Protein AF-A0A820EM88-F1 (afdb_monomer_lite)

Radius of gyration: 22.7 Å; chains: 1; bounding box: 60×53×71 Å

Foldseek 3Di:
DEEEELQQAPPNVQVPDPPDDGDDDDDDHPPLLHDYDDPPDPDYDYHYPPDHSDDDDSLVVVLVVLLVQQDVPVPPPPPDDDPDDDDPPPPDPGDQAAAEDQADEDVVLVSVLCCVPPSVHFYEQEDPRFHPSVLLVLLLVLVVVLVVVVVVVCVVDVDDDPVVVVVSVVVSLVVSLVVSQVVCVVSPRPPLSVDPVVVPSDHSSVSSCCCNVPPVLSYFYHYPVVCPDDPPPVVLSRLVSSLSSLPSDDPPDDDVVSLVVNVVVCVVVVPVVCCCPPRPVDVVVPD

pLDDT: mean 75.78, std 16.08, range [35.78, 94.88]

Secondary structure (DSSP, 8-state):
-EEEEGGGBTTGGGT--TTS-------S--SSS-BPPPTT-S-EEEE--S-SS---SHHHHHHHHHHHHH-TT-STTTTSS------TT----PPP--EEE-S--HHHHHHHHIIIIIS---EEEEETS-HHHHHHHHHHHHHHHHHHHHHHHHTT-S---HHHHHHHHHHHHHHHHHHHHHHHHHHT-TTTTT-B-TTT--BHHHHHHHHHHHHGGGEEEEETTT-TTS---HHHHHHHHHHHHTT-S-TT---HHHHHHHHHHHHHTT-HHHIIIII-S-GGG--

Structure (mmCIF, N/CA/C/O backbone):
data_AF-A0A820EM88-F1
#
_entry.id   AF-A0A820EM88-F1
#
loop_
_atom_site.group_PDB
_atom_site.id
_atom_site.type_symbol
_atom_site.label_atom_id
_atom_site.label_alt_id
_atom_site.label_comp_id
_atom_site.label_asym_id
_atom_site.label_entity_id
_atom_site.label_seq_id
_atom_site.pdbx_PDB_ins_code
_atom_site.Cartn_x
_atom_site.Cartn_y
_atom_site.Cartn_z
_atom_site.occupancy
_atom_site.B_iso_or_equiv
_atom_site.auth_seq_id
_atom_site.auth_comp_id
_atom_site.auth_asym_id
_atom_site.auth_atom_id
_atom_site.pdbx_PDB_model_num
ATOM 1 N N . MET A 1 1 ? 0.956 -0.718 -15.641 1.00 91.06 1 MET A N 1
ATOM 2 C CA . MET A 1 1 ? 2.111 0.170 -15.869 1.00 91.06 1 MET A CA 1
ATOM 3 C C . MET A 1 1 ? 3.215 -0.262 -14.926 1.00 91.06 1 MET A C 1
ATOM 5 O O . MET A 1 1 ? 2.919 -0.440 -13.750 1.00 91.06 1 MET A O 1
ATOM 9 N N . GLY A 1 2 ? 4.427 -0.477 -15.428 1.00 92.88 2 GLY A N 1
ATOM 10 C CA . GLY A 1 2 ? 5.608 -0.737 -14.604 1.00 92.88 2 GLY A CA 1
ATOM 11 C C . GLY A 1 2 ? 6.376 0.559 -14.346 1.00 92.88 2 GLY A C 1
ATOM 12 O O . GLY A 1 2 ? 6.563 1.343 -15.271 1.00 92.88 2 GLY A O 1
ATOM 13 N N . ILE A 1 3 ? 6.810 0.793 -13.109 1.00 93.50 3 ILE A N 1
ATOM 14 C CA . ILE A 1 3 ? 7.754 1.868 -12.764 1.00 93.50 3 ILE A CA 1
ATOM 15 C C . ILE A 1 3 ? 9.010 1.174 -12.248 1.00 93.50 3 ILE A C 1
ATOM 17 O O . ILE A 1 3 ? 8.909 0.423 -11.274 1.00 93.50 3 ILE A O 1
ATOM 21 N N . ALA A 1 4 ? 10.145 1.393 -12.906 1.00 91.88 4 ALA A N 1
ATOM 22 C CA . ALA A 1 4 ? 11.402 0.715 -12.598 1.00 91.88 4 ALA A CA 1
ATOM 23 C C . ALA A 1 4 ? 12.591 1.692 -12.637 1.00 91.88 4 ALA A C 1
ATOM 25 O O . ALA A 1 4 ? 12.574 2.621 -13.450 1.00 91.88 4 ALA A O 1
ATOM 26 N N . PRO A 1 5 ? 13.621 1.494 -11.798 1.00 92.69 5 PRO A N 1
ATOM 27 C CA . PRO A 1 5 ? 14.847 2.277 -11.874 1.00 92.69 5 PRO A CA 1
ATOM 28 C C . PRO A 1 5 ? 15.646 1.877 -13.122 1.00 92.69 5 PRO A C 1
ATOM 30 O O . PRO A 1 5 ? 15.879 0.693 -13.369 1.00 92.69 5 PRO A O 1
ATOM 33 N N . TRP A 1 6 ? 16.067 2.863 -13.914 1.00 92.88 6 TRP A N 1
ATOM 34 C CA . TRP A 1 6 ? 16.789 2.674 -15.176 1.00 92.88 6 TRP A CA 1
ATOM 35 C C . TRP A 1 6 ? 18.080 1.870 -14.984 1.00 92.88 6 TRP A C 1
ATOM 37 O O . TRP A 1 6 ? 18.366 0.957 -15.757 1.00 92.88 6 TRP A O 1
ATOM 47 N N . GLY A 1 7 ? 18.809 2.146 -13.899 1.00 90.25 7 GLY A N 1
ATOM 48 C CA . GLY A 1 7 ? 20.078 1.501 -13.560 1.00 90.25 7 GLY A CA 1
ATOM 49 C C . GLY A 1 7 ? 20.002 0.018 -13.179 1.00 90.25 7 GLY A C 1
ATOM 50 O O . GLY A 1 7 ? 21.056 -0.605 -13.064 1.00 90.25 7 GLY A O 1
ATOM 51 N N . CYS A 1 8 ? 18.806 -0.554 -12.988 1.00 90.88 8 CYS A N 1
ATOM 52 C CA . CYS A 1 8 ? 18.618 -1.970 -12.628 1.00 90.88 8 CYS A CA 1
ATOM 53 C C . CYS A 1 8 ? 17.902 -2.782 -13.713 1.00 90.88 8 CYS A C 1
ATOM 55 O O . CYS A 1 8 ? 17.512 -3.926 -13.470 1.00 90.88 8 CYS A O 1
ATOM 57 N N . ILE A 1 9 ? 17.672 -2.215 -14.896 1.00 91.69 9 ILE A N 1
ATOM 58 C CA . ILE A 1 9 ? 17.041 -2.947 -15.993 1.00 91.69 9 ILE A CA 1
ATOM 59 C C . ILE A 1 9 ? 18.116 -3.755 -16.709 1.00 91.69 9 ILE A C 1
ATOM 61 O O . ILE A 1 9 ? 19.169 -3.237 -17.065 1.00 91.69 9 ILE A O 1
ATOM 65 N N . SER A 1 10 ? 17.846 -5.033 -16.957 1.00 91.25 10 SER A N 1
ATOM 66 C CA . SER A 1 10 ? 18.760 -5.842 -17.760 1.00 91.25 10 SER A CA 1
ATOM 67 C C . SER A 1 10 ? 18.561 -5.560 -19.245 1.00 91.25 10 SER A C 1
ATOM 69 O O . SER A 1 10 ? 17.424 -5.527 -19.721 1.00 91.25 10 SER A O 1
ATOM 71 N N . GLY A 1 11 ? 19.647 -5.394 -19.997 1.00 87.75 11 GLY A N 1
ATOM 72 C CA . GLY A 1 11 ? 19.587 -5.145 -21.438 1.00 87.75 11 GLY A CA 1
ATOM 73 C C . GLY A 1 11 ? 19.237 -3.704 -21.827 1.00 87.75 11 GLY A C 1
ATOM 74 O O . GLY A 1 11 ? 18.601 -3.486 -22.863 1.00 87.75 11 GLY A O 1
ATOM 75 N N . VAL A 1 12 ? 19.602 -2.724 -20.993 1.00 88.19 12 VAL A N 1
ATOM 76 C CA . VAL A 1 12 ? 19.358 -1.285 -21.221 1.00 88.19 12 VAL A CA 1
ATOM 77 C C . VAL A 1 12 ? 19.924 -0.801 -22.557 1.00 88.19 12 VAL A C 1
ATOM 79 O O . VAL A 1 12 ? 19.333 0.065 -23.195 1.00 88.19 12 VAL A O 1
ATOM 82 N N . GLU A 1 13 ? 20.998 -1.411 -23.054 1.00 87.94 13 GLU A N 1
ATOM 83 C CA . GLU A 1 13 ? 21.583 -1.108 -24.363 1.00 87.94 13 GLU A CA 1
ATOM 84 C C . GLU A 1 13 ? 20.624 -1.341 -25.544 1.00 87.94 13 GLU A C 1
ATOM 86 O O . GLU A 1 13 ? 20.799 -0.741 -26.601 1.00 87.94 13 GLU A O 1
ATOM 91 N N . GLN A 1 14 ? 19.601 -2.189 -25.379 1.00 89.69 14 GLN A N 1
ATOM 92 C CA . GLN A 1 14 ? 18.552 -2.392 -26.389 1.00 89.69 14 GLN A CA 1
ATOM 93 C C . GLN A 1 14 ? 17.491 -1.287 -26.348 1.00 89.69 14 GLN A C 1
ATOM 95 O O . GLN A 1 14 ? 16.772 -1.094 -27.327 1.00 89.69 14 GLN A O 1
ATOM 100 N N . LEU A 1 15 ? 17.370 -0.599 -25.210 1.00 89.56 15 LEU A N 1
ATOM 101 C CA . LEU A 1 15 ? 16.378 0.443 -24.948 1.00 89.56 15 LEU A CA 1
ATOM 102 C C . LEU A 1 15 ? 16.937 1.850 -25.184 1.00 89.56 15 LEU A C 1
ATOM 104 O O . LEU A 1 15 ? 16.163 2.761 -25.473 1.00 89.56 15 LEU A O 1
ATOM 108 N N . ASP A 1 16 ? 18.257 2.025 -25.092 1.00 88.06 16 ASP A N 1
ATOM 109 C CA . ASP A 1 16 ? 18.961 3.294 -25.301 1.00 88.06 16 ASP A CA 1
ATOM 110 C C . ASP A 1 16 ? 19.087 3.644 -26.796 1.00 88.06 16 ASP A C 1
ATOM 112 O O . ASP A 1 16 ? 20.169 3.744 -27.377 1.00 88.06 16 ASP A O 1
ATOM 116 N N . VAL A 1 17 ? 17.935 3.773 -27.459 1.00 87.69 17 VAL A N 1
ATOM 117 C CA . VAL A 1 17 ? 17.829 4.180 -28.860 1.00 87.69 17 VAL A CA 1
ATOM 118 C C . VAL A 1 17 ? 16.868 5.355 -28.962 1.00 87.69 17 VAL A C 1
ATOM 120 O O . VAL A 1 17 ? 15.690 5.273 -28.615 1.00 87.69 17 VAL A O 1
ATOM 123 N N . HIS A 1 18 ? 17.355 6.479 -29.476 1.00 86.25 18 HIS A N 1
ATOM 124 C CA . HIS A 1 18 ? 16.553 7.694 -29.555 1.00 86.25 18 HIS A CA 1
ATOM 125 C C . HIS A 1 18 ? 15.568 7.683 -30.731 1.00 86.25 18 HIS A C 1
ATOM 127 O O . HIS A 1 18 ? 15.933 7.421 -31.877 1.00 86.25 18 HIS A O 1
ATOM 133 N N . GLY A 1 19 ? 14.315 8.051 -30.445 1.00 86.38 19 GLY A N 1
ATOM 134 C CA . GLY A 1 19 ? 13.316 8.427 -31.452 1.00 86.38 19 GLY A CA 1
ATOM 135 C C . GLY A 1 19 ? 12.804 7.291 -32.339 1.00 86.38 19 GLY A C 1
ATOM 136 O O . GLY A 1 19 ? 12.220 7.566 -33.387 1.00 86.38 19 GLY A O 1
ATOM 137 N N . THR A 1 20 ? 13.018 6.031 -31.957 1.00 91.12 20 THR A N 1
ATOM 138 C CA . THR A 1 20 ? 12.577 4.866 -32.734 1.00 91.12 20 THR A CA 1
ATOM 139 C C . THR A 1 20 ? 12.026 3.763 -31.839 1.00 91.12 20 THR A C 1
ATOM 141 O O . THR A 1 20 ? 12.237 3.754 -30.629 1.00 91.12 20 THR A O 1
ATOM 144 N N . ASN A 1 21 ? 11.282 2.838 -32.446 1.00 90.56 21 ASN A N 1
ATOM 145 C CA . ASN A 1 21 ? 10.773 1.665 -31.748 1.00 90.56 21 ASN A CA 1
ATOM 146 C C . ASN A 1 21 ? 11.897 0.645 -31.564 1.00 90.56 21 ASN A C 1
ATOM 148 O O . ASN A 1 21 ? 12.609 0.322 -32.516 1.00 90.56 21 ASN A O 1
ATOM 152 N N . VAL A 1 22 ? 11.993 0.098 -30.358 1.00 91.44 22 VAL A N 1
ATOM 153 C CA . VAL A 1 22 ? 12.987 -0.909 -29.984 1.00 91.44 22 VAL A CA 1
ATOM 154 C C . VAL A 1 22 ? 12.325 -2.262 -29.751 1.00 91.44 22 VAL A C 1
ATOM 156 O O . VAL A 1 22 ? 11.174 -2.339 -29.322 1.00 91.44 22 VAL A O 1
ATOM 159 N N . ILE A 1 23 ? 13.057 -3.337 -30.041 1.00 90.69 23 ILE A N 1
ATOM 160 C CA . ILE A 1 23 ? 12.654 -4.697 -29.680 1.00 90.69 23 ILE A CA 1
ATOM 161 C C . ILE A 1 23 ? 13.483 -5.100 -28.467 1.00 90.69 23 ILE A C 1
ATOM 163 O O . ILE A 1 23 ? 14.699 -5.233 -28.568 1.00 90.69 23 ILE A O 1
ATOM 167 N N . TYR A 1 24 ? 12.812 -5.311 -27.339 1.00 91.81 24 TYR A N 1
ATOM 168 C CA . TYR A 1 24 ? 13.434 -5.774 -26.107 1.00 91.81 24 TYR A CA 1
ATOM 169 C C . TYR A 1 24 ? 13.319 -7.295 -26.000 1.00 91.81 24 TYR A C 1
ATOM 171 O O . TYR A 1 24 ? 12.224 -7.831 -25.843 1.00 91.81 24 TYR A O 1
ATOM 179 N N . ASN A 1 25 ? 14.451 -7.994 -26.082 1.00 88.38 25 ASN A N 1
ATOM 180 C CA . ASN A 1 25 ? 14.513 -9.457 -26.060 1.00 88.38 25 ASN A CA 1
ATOM 181 C C . ASN A 1 25 ? 15.378 -9.951 -24.896 1.00 88.38 25 ASN A C 1
ATOM 183 O O . ASN A 1 25 ? 16.373 -10.653 -25.093 1.00 88.38 25 ASN A O 1
ATOM 187 N N . LYS A 1 26 ? 15.007 -9.583 -23.666 1.00 86.00 26 LYS A N 1
ATOM 188 C CA . LYS A 1 26 ? 15.672 -10.064 -22.452 1.00 86.00 26 LYS A CA 1
ATOM 189 C C . LYS A 1 26 ? 14.680 -10.793 -21.554 1.00 86.00 26 LYS A C 1
ATOM 191 O O . LYS A 1 26 ? 13.659 -10.240 -21.170 1.00 86.00 26 LYS A O 1
ATOM 196 N N . SER A 1 27 ? 14.989 -12.045 -21.222 1.00 80.00 27 SER A N 1
ATOM 197 C CA . SER A 1 27 ? 14.118 -12.903 -20.403 1.00 80.00 27 SER A CA 1
ATOM 198 C C . SER A 1 27 ? 14.782 -13.412 -19.122 1.00 80.00 27 SER A C 1
ATOM 200 O O . SER A 1 27 ? 14.160 -14.147 -18.361 1.00 80.00 27 SER A O 1
ATOM 202 N N . LYS A 1 28 ? 16.064 -13.101 -18.907 1.00 80.38 28 LYS A N 1
ATOM 203 C CA . LYS A 1 28 ? 16.852 -13.515 -17.739 1.00 80.38 28 LYS A CA 1
ATOM 204 C C . LYS A 1 28 ? 17.752 -12.369 -17.299 1.00 80.38 28 LYS A C 1
ATOM 206 O O . LYS A 1 28 ? 18.155 -11.570 -18.141 1.00 80.38 28 LYS A O 1
ATOM 211 N N . SER A 1 29 ? 18.048 -12.324 -16.005 1.00 76.25 29 SER A N 1
ATOM 212 C CA . SER A 1 29 ? 19.029 -11.402 -15.441 1.00 76.25 29 SER A CA 1
ATOM 213 C C . SER A 1 29 ? 20.448 -11.778 -15.869 1.00 76.25 29 SER A C 1
ATOM 215 O O . SER A 1 29 ? 20.769 -12.960 -16.019 1.00 76.25 29 SER A O 1
ATOM 217 N N . ASP A 1 30 ? 21.302 -10.765 -16.023 1.00 70.50 30 ASP A N 1
ATOM 218 C CA . ASP A 1 30 ? 22.726 -10.935 -16.345 1.00 70.50 30 ASP A CA 1
ATOM 219 C C . ASP A 1 30 ? 23.617 -11.142 -15.107 1.00 70.50 30 ASP A C 1
ATOM 221 O O . ASP A 1 30 ? 24.826 -11.318 -15.235 1.00 70.50 30 ASP A O 1
ATOM 225 N N . GLY A 1 31 ? 23.025 -11.193 -13.907 1.00 64.50 31 GLY A N 1
ATOM 226 C CA . GLY A 1 31 ? 23.722 -11.573 -12.673 1.00 64.50 31 GLY A CA 1
ATOM 227 C C . GLY A 1 31 ? 24.328 -10.432 -11.847 1.00 64.50 31 GLY A C 1
ATOM 228 O O . GLY A 1 31 ? 25.119 -10.723 -10.959 1.00 64.50 31 GLY A O 1
ATOM 229 N N . ASN A 1 32 ? 23.937 -9.173 -12.078 1.00 67.19 32 ASN A N 1
ATOM 230 C CA . ASN A 1 32 ? 24.437 -7.989 -11.355 1.00 67.19 32 ASN A CA 1
ATOM 231 C C . ASN A 1 32 ? 23.294 -7.138 -10.764 1.00 67.19 32 ASN A C 1
ATOM 233 O O . ASN A 1 32 ? 23.178 -5.962 -11.088 1.00 67.19 32 ASN A O 1
ATOM 237 N N . ASP A 1 33 ? 22.377 -7.742 -10.002 1.00 77.62 33 ASP A N 1
ATOM 238 C CA . ASP A 1 33 ? 21.177 -7.071 -9.453 1.00 77.62 33 ASP A CA 1
ATOM 239 C C . ASP A 1 33 ? 20.262 -6.398 -10.500 1.00 77.62 33 ASP A C 1
ATOM 241 O O . ASP A 1 33 ? 19.338 -5.654 -10.172 1.00 77.62 33 ASP A O 1
ATOM 245 N N . GLU A 1 34 ? 20.481 -6.716 -11.777 1.00 85.94 34 GLU A N 1
ATOM 246 C CA . GLU A 1 34 ? 19.626 -6.313 -12.882 1.00 85.94 34 GLU A CA 1
ATOM 247 C C . GLU A 1 34 ? 18.464 -7.285 -13.059 1.00 85.94 34 GLU A C 1
ATOM 249 O O . GLU A 1 34 ? 18.626 -8.509 -12.996 1.00 85.94 34 GLU A O 1
ATOM 254 N N . THR A 1 35 ? 17.302 -6.739 -13.396 1.00 89.06 35 THR A N 1
ATOM 255 C CA . THR A 1 35 ? 16.072 -7.506 -13.586 1.00 89.06 35 THR A CA 1
ATOM 256 C C . THR A 1 35 ? 15.531 -7.269 -14.993 1.00 89.06 35 THR A C 1
ATOM 258 O O . THR A 1 35 ? 15.507 -6.123 -15.454 1.00 89.06 35 THR A O 1
ATOM 261 N N . PRO A 1 36 ? 15.113 -8.319 -15.724 1.00 92.25 36 PRO A N 1
ATOM 262 C CA . PRO A 1 36 ? 14.431 -8.126 -16.996 1.00 92.25 36 PRO A CA 1
ATOM 263 C C . PRO A 1 36 ? 13.053 -7.479 -16.789 1.00 92.25 36 PRO A C 1
ATOM 265 O O . PRO A 1 36 ? 12.426 -7.647 -15.741 1.00 92.25 36 PRO A O 1
ATOM 268 N N . LEU A 1 37 ? 12.570 -6.761 -17.804 1.00 92.75 37 LEU A N 1
ATOM 269 C CA . LEU A 1 37 ? 11.225 -6.178 -17.796 1.00 92.75 37 LEU A CA 1
ATOM 270 C C . LEU A 1 37 ? 10.137 -7.258 -17.890 1.00 92.75 37 LEU A C 1
ATOM 272 O O . LEU A 1 37 ? 10.313 -8.277 -18.560 1.00 92.75 37 LEU A O 1
ATOM 276 N N . GLU A 1 38 ? 8.985 -7.012 -17.262 1.00 90.88 38 GLU A N 1
ATOM 277 C CA . GLU A 1 38 ? 7.844 -7.934 -17.311 1.00 90.88 38 GLU A CA 1
ATOM 278 C C . GLU A 1 38 ? 7.033 -7.734 -18.620 1.00 90.88 38 GLU A C 1
ATOM 280 O O . GLU A 1 38 ? 6.501 -6.644 -18.846 1.00 90.88 38 GLU A O 1
ATOM 285 N N . PRO A 1 39 ? 6.905 -8.754 -19.494 1.00 91.19 39 PRO A N 1
ATOM 286 C CA . PRO A 1 39 ? 6.311 -8.619 -20.835 1.00 91.19 39 PRO A CA 1
ATOM 287 C C . PRO A 1 39 ? 4.803 -8.289 -20.898 1.00 91.19 39 PRO A C 1
ATOM 289 O O . PRO A 1 39 ? 4.312 -7.856 -21.938 1.00 91.19 39 PRO A O 1
ATOM 292 N N . ASN A 1 40 ? 4.054 -8.502 -19.824 1.00 92.31 40 ASN A N 1
ATOM 293 C CA . ASN A 1 40 ? 2.615 -8.282 -19.682 1.00 92.31 40 ASN A CA 1
ATOM 294 C C . ASN A 1 40 ? 2.261 -6.844 -19.263 1.00 92.31 40 ASN A C 1
ATOM 296 O O . ASN A 1 40 ? 1.080 -6.491 -19.183 1.00 92.31 40 ASN A O 1
ATOM 300 N N . HIS A 1 41 ? 3.244 -5.981 -18.993 1.00 92.94 41 HIS A N 1
ATOM 301 C CA . HIS A 1 41 ? 2.985 -4.555 -18.813 1.00 92.94 41 HIS A CA 1
ATOM 302 C C . HIS A 1 41 ? 2.731 -3.848 -20.151 1.00 92.94 41 HIS A C 1
ATOM 304 O O . HIS A 1 41 ? 3.461 -4.010 -21.120 1.00 92.94 41 HIS A O 1
ATOM 310 N N . THR A 1 42 ? 1.714 -2.983 -20.181 1.00 94.50 42 THR A N 1
ATOM 311 C CA . THR A 1 42 ? 1.374 -2.186 -21.374 1.00 94.50 42 THR A CA 1
ATOM 312 C C . THR A 1 42 ? 2.223 -0.924 -21.531 1.00 94.50 42 THR A C 1
ATOM 314 O O . THR A 1 42 ? 2.379 -0.427 -22.639 1.00 94.50 42 THR A O 1
ATOM 317 N N . HIS A 1 43 ? 2.729 -0.384 -20.420 1.00 94.88 43 HIS A N 1
ATOM 318 C CA . HIS A 1 43 ? 3.486 0.866 -20.355 1.00 94.88 43 HIS A CA 1
ATOM 319 C C . HIS A 1 43 ? 4.559 0.752 -19.276 1.00 94.88 43 HIS A C 1
ATOM 321 O O . HIS A 1 43 ? 4.305 0.148 -18.224 1.00 94.88 43 HIS A O 1
ATOM 327 N N . PHE A 1 44 ? 5.697 1.403 -19.506 1.00 93.88 44 PHE A N 1
ATOM 328 C CA . PHE A 1 44 ? 6.798 1.519 -18.557 1.00 93.88 44 PHE A CA 1
ATOM 329 C C . PHE A 1 44 ? 7.176 2.982 -18.335 1.00 93.88 44 PHE A C 1
ATOM 331 O O . PHE A 1 44 ? 7.170 3.775 -19.273 1.00 93.88 44 PHE A O 1
ATOM 338 N N . ILE A 1 45 ? 7.527 3.313 -17.096 1.00 94.44 45 ILE A N 1
ATOM 339 C CA . ILE A 1 45 ? 8.191 4.560 -16.720 1.00 94.44 45 ILE A CA 1
ATOM 340 C C . ILE A 1 45 ? 9.535 4.172 -16.108 1.00 94.44 45 ILE A C 1
ATOM 342 O O . ILE A 1 45 ? 9.574 3.412 -15.137 1.00 94.44 45 ILE A O 1
ATOM 346 N N . PHE A 1 46 ? 10.622 4.686 -16.677 1.00 93.69 46 PHE A N 1
ATOM 347 C CA . PHE A 1 46 ? 11.968 4.456 -16.167 1.00 93.69 46 PHE A CA 1
ATOM 348 C C . PHE A 1 46 ? 12.459 5.677 -15.403 1.00 93.69 46 PHE A C 1
ATOM 350 O O . PHE A 1 46 ? 12.382 6.796 -15.908 1.00 93.69 46 PHE A O 1
ATOM 357 N N . ILE A 1 47 ? 12.923 5.450 -14.177 1.00 94.19 47 ILE A N 1
ATOM 358 C CA . ILE A 1 47 ? 13.428 6.494 -13.287 1.00 94.19 47 ILE A CA 1
ATOM 359 C C . ILE A 1 47 ? 14.947 6.423 -13.293 1.00 94.19 47 ILE A C 1
ATOM 361 O O . ILE A 1 47 ? 15.512 5.402 -12.918 1.00 94.19 47 ILE A O 1
ATOM 365 N N . ASP A 1 48 ? 15.597 7.485 -13.753 1.00 92.12 48 ASP A N 1
ATOM 366 C CA . ASP A 1 48 ? 17.054 7.585 -13.781 1.00 92.12 48 ASP A CA 1
ATOM 367 C C . ASP A 1 48 ? 17.523 8.558 -12.695 1.00 92.12 48 ASP A C 1
ATOM 369 O O . ASP A 1 48 ? 17.191 9.745 -12.726 1.00 92.12 48 ASP A O 1
ATOM 373 N N . ASP A 1 49 ? 18.270 8.040 -11.724 1.00 89.25 49 ASP A N 1
ATOM 374 C CA . ASP A 1 49 ? 18.935 8.805 -10.667 1.00 89.25 49 ASP A CA 1
ATOM 375 C C . ASP A 1 49 ? 20.464 8.874 -10.868 1.00 89.25 49 ASP A C 1
ATOM 377 O O . ASP A 1 49 ? 21.191 9.400 -10.022 1.00 89.25 49 ASP A O 1
ATOM 381 N N . GLY A 1 50 ? 20.963 8.364 -12.001 1.00 88.69 50 GLY A N 1
ATOM 382 C CA . GLY A 1 50 ? 22.379 8.287 -12.344 1.00 88.69 50 GLY A CA 1
ATOM 383 C C . GLY A 1 50 ? 23.136 7.116 -11.709 1.00 88.69 50 GLY A C 1
ATOM 384 O O . GLY A 1 50 ? 24.329 6.954 -11.991 1.00 88.69 50 GLY A O 1
ATOM 385 N N . THR A 1 51 ? 22.494 6.296 -10.871 1.00 88.81 51 THR A N 1
ATOM 386 C CA . THR A 1 51 ? 23.111 5.107 -10.268 1.00 88.81 51 THR A CA 1
ATOM 387 C C . THR A 1 51 ? 22.966 3.871 -11.165 1.00 88.81 51 THR A C 1
ATOM 389 O O . THR A 1 51 ? 22.165 3.827 -12.099 1.00 88.81 51 THR A O 1
ATOM 392 N N . LYS A 1 52 ? 23.797 2.848 -10.924 1.00 86.38 52 LYS A N 1
ATOM 393 C CA . LYS A 1 52 ? 23.728 1.546 -11.608 1.00 86.38 52 LYS A CA 1
ATOM 394 C C . LYS A 1 52 ? 23.691 0.429 -10.582 1.00 86.38 52 LYS A C 1
ATOM 396 O O . LYS A 1 52 ? 24.441 0.487 -9.609 1.00 86.38 52 LYS A O 1
ATOM 401 N N . HIS A 1 53 ? 22.870 -0.587 -10.839 1.00 84.62 53 HIS A N 1
ATOM 402 C CA . HIS A 1 53 ? 22.681 -1.751 -9.966 1.00 84.62 53 HIS A CA 1
ATOM 403 C C . HIS A 1 53 ? 22.218 -1.381 -8.546 1.00 84.62 53 HIS A C 1
ATOM 405 O O . HIS A 1 53 ? 22.498 -2.094 -7.586 1.00 84.62 53 HIS A O 1
ATOM 411 N N . GLN A 1 54 ? 21.547 -0.238 -8.393 1.00 84.12 54 GLN A N 1
ATOM 412 C CA . GLN A 1 54 ? 21.036 0.243 -7.116 1.00 84.12 54 GLN A CA 1
ATOM 413 C C . GLN A 1 54 ? 19.557 0.572 -7.257 1.00 84.12 54 GLN A C 1
ATOM 415 O O . GLN A 1 54 ? 19.150 1.331 -8.132 1.00 84.12 54 GLN A O 1
ATOM 420 N N . TYR A 1 55 ? 18.749 -0.026 -6.386 1.00 81.19 55 TYR A N 1
ATOM 421 C CA . TYR A 1 55 ? 17.351 0.353 -6.229 1.00 81.19 55 TYR A CA 1
ATOM 422 C C . TYR A 1 55 ? 17.293 1.689 -5.483 1.00 81.19 55 TYR A C 1
ATOM 424 O O . TYR A 1 55 ? 17.964 1.854 -4.461 1.00 81.19 55 TYR A O 1
ATOM 432 N N . GLY A 1 56 ? 16.516 2.644 -5.989 1.00 78.38 56 GLY A N 1
ATOM 433 C CA . GLY A 1 56 ? 16.592 4.033 -5.558 1.00 78.38 56 GLY A CA 1
ATOM 434 C C . GLY A 1 56 ? 15.810 4.975 -6.474 1.00 78.38 56 GLY A C 1
ATOM 435 O O . GLY A 1 56 ? 15.722 4.793 -7.685 1.00 78.38 56 GLY A O 1
ATOM 436 N N . GLY A 1 57 ? 15.189 5.994 -5.878 1.00 81.25 57 GLY A N 1
ATOM 437 C CA . GLY A 1 57 ? 14.433 7.020 -6.603 1.00 81.25 57 GLY A CA 1
ATOM 438 C C . GLY A 1 57 ? 13.038 6.592 -7.079 1.00 81.25 57 GLY A C 1
ATOM 439 O O . GLY A 1 57 ? 12.105 7.394 -7.010 1.00 81.25 57 GLY A O 1
ATOM 440 N N . GLU A 1 58 ? 12.821 5.331 -7.473 1.00 86.56 58 GLU A N 1
ATOM 441 C CA . GLU A 1 58 ? 11.518 4.874 -7.973 1.00 86.56 58 GLU A CA 1
ATOM 442 C C . GLU A 1 58 ? 10.434 4.869 -6.889 1.00 86.56 58 GLU A C 1
ATOM 444 O O . GLU A 1 58 ? 9.258 5.096 -7.181 1.00 86.56 58 GLU A O 1
ATOM 449 N N . ASN A 1 59 ? 10.824 4.633 -5.634 1.00 82.75 59 ASN A N 1
ATOM 450 C CA . ASN A 1 59 ? 9.907 4.624 -4.494 1.00 82.75 59 ASN A CA 1
ATOM 451 C C . ASN A 1 59 ? 9.402 6.030 -4.161 1.00 82.75 59 ASN A C 1
ATOM 453 O O . ASN A 1 59 ? 8.203 6.217 -3.961 1.00 82.75 59 ASN A O 1
ATOM 457 N N . GLU A 1 60 ? 10.298 7.018 -4.162 1.00 84.38 60 GLU A N 1
ATOM 458 C CA . GLU A 1 60 ? 9.931 8.414 -3.930 1.00 84.38 60 GLU A CA 1
ATOM 459 C C . GLU A 1 60 ? 9.075 8.949 -5.083 1.00 84.38 60 GLU A C 1
ATOM 461 O O . GLU A 1 60 ? 8.008 9.518 -4.844 1.00 84.38 60 GLU A O 1
ATOM 466 N N . PHE A 1 61 ? 9.490 8.700 -6.331 1.00 89.62 61 PHE A N 1
ATOM 467 C CA . PHE A 1 61 ? 8.704 9.071 -7.505 1.00 89.62 61 PHE A CA 1
ATOM 468 C C . PHE A 1 61 ? 7.298 8.473 -7.441 1.00 89.62 61 PHE A C 1
ATOM 470 O O . PHE A 1 61 ? 6.317 9.183 -7.648 1.00 89.62 61 PHE A O 1
ATOM 477 N N . ARG A 1 62 ? 7.183 7.180 -7.114 1.00 88.06 62 ARG A N 1
ATOM 478 C CA . ARG A 1 62 ? 5.891 6.498 -7.003 1.00 88.06 62 ARG A CA 1
ATOM 479 C C . ARG A 1 62 ? 5.000 7.150 -5.947 1.00 88.06 62 ARG A C 1
ATOM 481 O O . ARG A 1 62 ? 3.852 7.447 -6.255 1.00 88.06 62 ARG A O 1
ATOM 488 N N . ALA A 1 63 ? 5.529 7.447 -4.759 1.00 83.19 63 ALA A N 1
ATOM 489 C CA . ALA A 1 63 ? 4.768 8.115 -3.703 1.00 83.19 63 ALA A CA 1
ATOM 490 C C . ALA A 1 63 ? 4.286 9.519 -4.121 1.00 83.19 63 ALA A C 1
ATOM 492 O O . ALA A 1 63 ? 3.151 9.900 -3.829 1.00 83.19 63 ALA A O 1
ATOM 493 N N . GLN A 1 64 ? 5.122 10.292 -4.824 1.00 84.62 64 GLN A N 1
ATOM 494 C CA . GLN A 1 64 ? 4.741 11.608 -5.352 1.00 84.62 64 GLN A CA 1
ATOM 495 C C . GLN A 1 64 ? 3.699 11.497 -6.473 1.00 84.62 64 GLN A C 1
ATOM 497 O O . GLN A 1 64 ? 2.744 12.270 -6.505 1.00 84.62 64 GLN A O 1
ATOM 502 N N . PHE A 1 65 ? 3.856 10.522 -7.366 1.00 86.69 65 PHE A N 1
ATOM 503 C CA . PHE A 1 65 ? 2.946 10.264 -8.476 1.00 86.69 65 PHE A CA 1
ATOM 504 C C . PHE A 1 65 ? 1.562 9.822 -7.989 1.00 86.69 65 PHE A C 1
ATOM 506 O O . PHE A 1 65 ? 0.554 10.376 -8.421 1.00 86.69 65 PHE A O 1
ATOM 513 N N . GLU A 1 66 ? 1.507 8.884 -7.041 1.00 85.31 66 GLU A N 1
ATOM 514 C CA . GLU A 1 66 ? 0.264 8.440 -6.401 1.00 85.31 66 GLU A CA 1
ATOM 515 C C . GLU A 1 66 ? -0.455 9.608 -5.716 1.00 85.31 66 GLU A C 1
ATOM 517 O O . GLU A 1 66 ? -1.658 9.775 -5.909 1.00 85.31 66 GLU A O 1
ATOM 522 N N .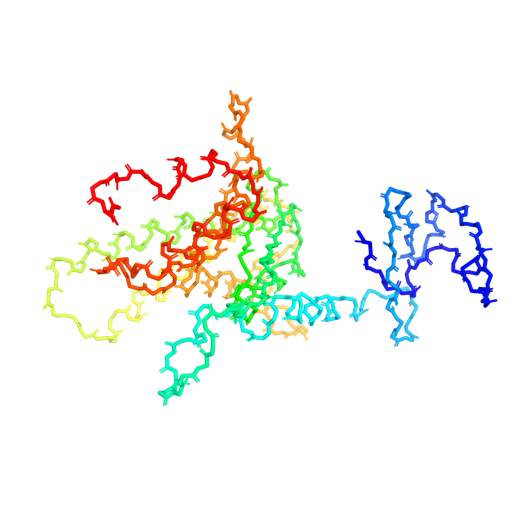 ARG A 1 67 ? 0.285 10.466 -4.998 1.00 79.50 67 ARG A N 1
ATOM 523 C CA . ARG A 1 67 ? -0.253 11.681 -4.364 1.00 79.50 67 ARG A CA 1
ATOM 524 C C . ARG A 1 67 ? -0.753 12.713 -5.380 1.00 79.50 67 ARG A C 1
ATOM 526 O O . ARG A 1 67 ? -1.753 13.383 -5.141 1.00 79.50 67 ARG A O 1
ATOM 533 N N . ALA A 1 68 ? -0.063 12.869 -6.507 1.00 82.31 68 ALA A N 1
ATOM 534 C CA . ALA A 1 68 ? -0.478 13.790 -7.560 1.00 82.31 68 ALA A CA 1
ATOM 535 C C . ALA A 1 68 ? -1.763 13.313 -8.256 1.00 82.31 68 ALA A C 1
ATOM 537 O O . ALA A 1 68 ? -2.627 14.131 -8.562 1.00 82.31 68 ALA A O 1
A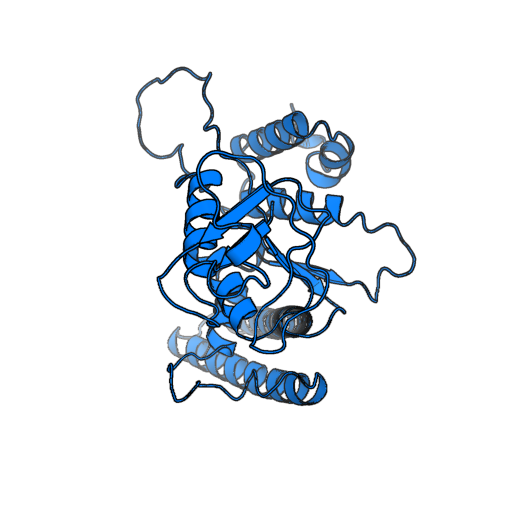TOM 538 N N . ILE A 1 69 ? -1.909 11.999 -8.465 1.00 81.44 69 ILE A N 1
ATOM 539 C CA . ILE A 1 69 ? -3.094 11.388 -9.088 1.00 81.44 69 ILE A CA 1
ATOM 540 C C . ILE A 1 69 ? -4.294 11.372 -8.152 1.00 81.44 69 ILE A C 1
ATOM 542 O O . ILE A 1 69 ? -5.403 11.683 -8.589 1.00 81.44 69 ILE A O 1
ATOM 546 N N . SER A 1 70 ? -4.091 11.049 -6.871 1.00 73.69 70 SER A N 1
ATOM 547 C CA . SER A 1 70 ? -5.163 11.188 -5.883 1.00 73.69 70 SER A CA 1
ATOM 548 C C . SER A 1 70 ? -5.592 12.651 -5.720 1.00 73.69 70 SER A C 1
ATOM 550 O O . SER A 1 70 ? -6.682 12.941 -5.233 1.00 73.69 70 SER A O 1
ATOM 552 N N . GLY A 1 71 ? -4.768 13.584 -6.205 1.00 66.12 71 GLY A N 1
ATOM 553 C CA . GLY A 1 71 ? -4.870 15.005 -5.953 1.00 66.12 71 GLY A CA 1
ATOM 554 C C . GLY A 1 71 ? -4.385 15.296 -4.537 1.00 66.12 71 GLY A C 1
ATOM 555 O O . GLY A 1 71 ? -4.706 14.576 -3.591 1.00 66.12 71 GLY A O 1
ATOM 556 N N . GLU A 1 72 ? -3.704 16.428 -4.335 1.00 50.91 72 GLU A N 1
ATOM 557 C CA . GLU A 1 72 ? -3.361 16.929 -2.987 1.00 50.91 72 GLU A CA 1
ATOM 558 C C . GLU A 1 72 ? -4.599 17.111 -2.073 1.00 50.91 72 GLU A C 1
ATOM 560 O O . GLU A 1 72 ? -4.480 17.408 -0.888 1.00 50.91 72 GLU A O 1
ATOM 565 N N . SER A 1 73 ? -5.797 16.931 -2.638 1.00 43.22 73 SER A N 1
ATOM 566 C CA . SER A 1 73 ? -7.113 17.003 -2.020 1.00 43.22 73 SER A CA 1
ATOM 567 C C . SER A 1 73 ? -7.893 15.678 -2.004 1.00 43.22 73 SER A C 1
ATOM 569 O O . SER A 1 73 ? -9.092 15.746 -1.764 1.00 43.22 73 SER A O 1
ATOM 571 N N . PHE A 1 74 ? -7.299 14.473 -2.100 1.00 42.16 74 PHE A N 1
ATOM 572 C CA . PHE A 1 74 ? -7.963 13.279 -1.509 1.00 42.16 74 PHE A CA 1
ATOM 573 C C . PHE A 1 74 ? -7.895 13.309 0.033 1.00 42.16 74 PHE A C 1
ATOM 575 O O . PHE A 1 74 ? -7.637 12.337 0.731 1.00 42.16 74 PHE A O 1
ATOM 582 N N . SER A 1 75 ? -8.115 14.485 0.601 1.00 41.06 75 SER A N 1
ATOM 583 C CA . SER A 1 75 ? -8.913 14.618 1.795 1.00 41.06 75 SER A CA 1
ATOM 584 C C . SER A 1 75 ? -10.295 15.007 1.291 1.00 41.06 75 SER A C 1
ATOM 586 O O . SER A 1 75 ? -10.410 16.043 0.638 1.00 41.06 75 SER A O 1
ATOM 588 N N . LEU A 1 76 ? -11.334 14.249 1.628 1.00 45.97 76 LEU A N 1
ATOM 589 C CA . LEU A 1 76 ? -12.742 14.669 1.549 1.00 45.97 76 LEU A CA 1
ATOM 590 C C . LEU A 1 76 ? -13.012 15.923 2.443 1.00 45.97 76 LEU A C 1
ATOM 592 O O . LEU A 1 76 ? -13.904 15.954 3.280 1.00 45.97 76 LEU A O 1
ATOM 596 N N . GLN A 1 77 ? -12.176 16.961 2.359 1.00 41.81 77 GLN A N 1
ATOM 597 C CA . GLN A 1 77 ? -12.167 18.179 3.171 1.00 41.81 77 GLN A CA 1
ATOM 598 C C . GLN A 1 77 ? -12.216 19.449 2.309 1.00 41.81 77 GLN A C 1
ATOM 600 O O . GLN A 1 77 ? -12.139 20.551 2.851 1.00 41.81 77 GLN A O 1
ATOM 605 N N . SER A 1 78 ? -12.415 19.348 0.987 1.00 40.19 78 SER A N 1
ATOM 606 C CA . SER A 1 78 ? -12.579 20.539 0.136 1.00 40.19 78 SER A CA 1
ATOM 607 C C . SER A 1 78 ? -13.873 21.340 0.406 1.00 40.19 78 SER A C 1
ATOM 609 O O . SER A 1 78 ? -14.120 22.325 -0.292 1.00 40.19 78 SER A O 1
ATOM 611 N N . THR A 1 79 ? -14.674 21.016 1.429 1.00 41.25 79 THR A N 1
ATOM 612 C CA . THR A 1 79 ? -15.930 21.739 1.712 1.00 41.25 79 THR A CA 1
ATOM 613 C C . THR A 1 79 ? -16.063 22.246 3.148 1.00 41.25 79 THR A C 1
ATOM 615 O O . THR A 1 79 ? -17.150 22.204 3.712 1.00 41.25 79 THR A O 1
ATOM 618 N N . ILE A 1 80 ? -15.001 22.780 3.767 1.00 46.62 80 ILE A N 1
ATOM 619 C CA . ILE A 1 80 ? -15.193 23.557 5.016 1.00 46.62 80 ILE A CA 1
ATOM 620 C C . ILE A 1 80 ? -14.797 25.034 4.908 1.00 46.62 80 ILE A C 1
ATOM 622 O O . ILE A 1 80 ? -15.370 25.851 5.621 1.00 46.62 80 ILE A O 1
ATOM 626 N N . ASN A 1 81 ? -13.967 25.457 3.950 1.00 37.78 81 ASN A N 1
ATOM 627 C CA . ASN A 1 81 ? -13.590 26.872 3.850 1.00 37.78 81 ASN A CA 1
ATOM 628 C C . ASN A 1 81 ? -13.888 27.467 2.472 1.00 37.78 81 ASN A C 1
ATOM 630 O O . ASN A 1 81 ? -13.032 27.495 1.592 1.00 37.78 81 ASN A O 1
ATOM 634 N N . ASN A 1 82 ? -15.103 27.995 2.309 1.00 37.88 82 ASN A N 1
ATOM 635 C CA . ASN A 1 82 ? -15.351 29.423 2.064 1.00 37.88 82 ASN A CA 1
ATOM 636 C C . ASN A 1 82 ? -16.713 29.634 1.397 1.00 37.88 82 ASN A C 1
ATOM 638 O O . ASN A 1 82 ? -17.012 29.082 0.342 1.00 37.88 82 ASN A O 1
ATOM 642 N N . ASN A 1 83 ? -17.504 30.512 2.014 1.00 42.41 83 ASN A N 1
ATOM 643 C CA . ASN A 1 83 ? -18.757 31.074 1.520 1.00 42.41 83 ASN A CA 1
ATOM 644 C C . ASN A 1 83 ? -18.573 31.850 0.204 1.00 42.41 83 ASN A C 1
ATOM 646 O O . ASN A 1 83 ? -18.673 33.076 0.186 1.00 42.41 83 ASN A O 1
ATOM 650 N N . GLN A 1 84 ? -18.324 31.161 -0.906 1.00 38.06 84 GLN A N 1
ATOM 651 C CA . GLN A 1 84 ? -18.505 31.712 -2.242 1.00 38.06 84 GLN A CA 1
ATOM 652 C C . GLN A 1 84 ? -19.109 30.642 -3.142 1.00 38.06 84 GLN A C 1
ATOM 654 O O . GLN A 1 84 ? -18.549 29.564 -3.321 1.00 38.06 84 GLN A O 1
ATOM 659 N N . MET A 1 85 ? -20.281 30.964 -3.688 1.00 40.25 85 MET A N 1
ATOM 660 C CA . MET A 1 85 ? -20.964 30.176 -4.703 1.00 40.25 85 MET A CA 1
ATOM 661 C C . MET A 1 85 ? -20.004 29.919 -5.870 1.00 40.25 85 MET A C 1
ATOM 663 O O . MET A 1 85 ? -19.745 30.811 -6.674 1.00 40.25 85 MET A O 1
ATOM 667 N N . LYS A 1 86 ? -19.470 28.703 -5.955 1.00 38.22 86 LYS A N 1
ATOM 668 C CA . LYS A 1 86 ? -18.917 28.150 -7.188 1.00 38.22 86 LYS A CA 1
ATOM 669 C C . LYS A 1 86 ? -19.888 27.089 -7.682 1.00 38.22 86 LYS A C 1
ATOM 671 O O . LYS A 1 86 ? -20.435 26.326 -6.888 1.00 38.22 86 LYS A O 1
ATOM 676 N N . ASP A 1 87 ? -20.146 27.121 -8.983 1.00 35.78 87 ASP A N 1
ATOM 677 C CA . ASP A 1 87 ? -21.006 26.194 -9.709 1.00 35.78 87 ASP A CA 1
ATOM 678 C C . ASP A 1 87 ? -20.877 24.749 -9.206 1.00 35.78 87 ASP A C 1
ATOM 680 O O . ASP A 1 87 ? -19.791 24.171 -9.183 1.00 35.78 87 ASP A O 1
ATOM 684 N N . LYS A 1 88 ? -22.015 24.150 -8.839 1.00 41.53 88 LYS A N 1
ATOM 685 C CA . LYS A 1 88 ? -22.165 22.771 -8.337 1.00 41.53 88 LYS A CA 1
ATOM 686 C C . LYS A 1 88 ? -21.922 21.685 -9.408 1.00 41.53 88 LYS A C 1
ATOM 688 O O . LYS A 1 88 ? -22.564 20.642 -9.369 1.00 41.53 88 LYS A O 1
ATOM 693 N N . SER A 1 89 ? -21.062 21.929 -10.395 1.00 38.56 89 SER A N 1
ATOM 694 C CA . SER A 1 89 ? -20.835 21.027 -11.537 1.00 38.56 89 SER A CA 1
ATOM 695 C C . SER A 1 89 ? -19.407 20.498 -11.658 1.00 38.56 89 SER A C 1
ATOM 697 O O . SER A 1 89 ? -19.121 19.764 -12.599 1.00 38.56 89 SER A O 1
ATOM 699 N N . ARG A 1 90 ? -18.510 20.834 -10.723 1.00 42.69 90 ARG A N 1
ATOM 700 C CA . ARG A 1 90 ? -17.151 20.273 -10.657 1.00 42.69 90 ARG A CA 1
ATOM 701 C C . ARG A 1 90 ? -16.802 19.916 -9.219 1.00 42.69 90 ARG A C 1
ATOM 703 O O . ARG A 1 90 ? -16.031 20.603 -8.554 1.00 42.69 90 ARG A O 1
ATOM 710 N N . GLN A 1 91 ? -17.476 18.878 -8.732 1.00 49.19 91 GLN A N 1
ATOM 711 C CA . GLN A 1 91 ? -17.028 18.098 -7.583 1.00 49.19 91 GLN A CA 1
ATOM 712 C C . GLN A 1 91 ? -15.631 17.569 -7.947 1.00 49.19 91 GLN A C 1
ATOM 714 O O . GLN A 1 91 ? -15.439 17.131 -9.075 1.00 49.19 91 GLN A O 1
ATOM 719 N N . SER A 1 92 ? -14.643 17.767 -7.077 1.00 50.41 92 SER A N 1
ATOM 720 C CA . SER A 1 92 ? -13.220 17.584 -7.389 1.00 50.41 92 SER A CA 1
ATOM 721 C C . SER A 1 92 ? -12.939 16.232 -8.052 1.00 50.41 92 SER A C 1
ATOM 723 O O . SER A 1 92 ? -13.218 15.204 -7.442 1.00 50.41 92 SER A O 1
ATOM 725 N N . ASP A 1 93 ? -12.357 16.264 -9.256 1.00 54.88 93 ASP A N 1
ATOM 726 C CA . ASP A 1 93 ? -11.924 15.121 -10.077 1.00 54.88 93 ASP A CA 1
ATOM 727 C C . ASP A 1 93 ? -10.744 14.347 -9.430 1.00 54.88 93 ASP A C 1
ATOM 729 O O . ASP A 1 93 ? -9.699 14.150 -10.052 1.00 54.88 93 ASP A O 1
ATOM 733 N N . SER A 1 94 ? -10.832 13.984 -8.148 1.00 67.06 94 SER A N 1
ATOM 734 C CA . SER A 1 94 ? -9.798 13.199 -7.470 1.00 67.06 94 SER A CA 1
ATOM 735 C C . SER A 1 94 ? -9.982 11.717 -7.777 1.00 67.06 94 SER A C 1
ATOM 737 O O . SER A 1 94 ? -11.037 11.133 -7.535 1.00 67.06 94 SER A O 1
ATOM 739 N N . ILE A 1 95 ? -8.939 11.089 -8.320 1.00 80.00 95 ILE A N 1
ATOM 740 C CA . ILE A 1 95 ? -8.971 9.665 -8.649 1.00 80.00 95 ILE A CA 1
ATOM 741 C C . ILE A 1 95 ? -8.715 8.877 -7.357 1.00 80.00 95 ILE A C 1
ATOM 743 O O . ILE A 1 95 ? -7.666 9.064 -6.739 1.00 80.00 95 ILE A O 1
ATOM 747 N N . PRO A 1 96 ? -9.624 7.989 -6.920 1.00 82.50 96 PRO A N 1
ATOM 748 C CA . PRO A 1 96 ? -9.389 7.180 -5.732 1.00 82.50 96 PRO A CA 1
ATOM 749 C C . PRO A 1 96 ? -8.204 6.232 -5.962 1.00 82.50 96 PRO A C 1
ATOM 751 O O . PRO A 1 96 ? -8.185 5.459 -6.921 1.00 82.50 96 PRO A O 1
ATOM 754 N N . VAL A 1 97 ? -7.221 6.281 -5.063 1.00 87.81 97 VAL A N 1
ATOM 755 C CA . VAL A 1 97 ? -6.026 5.424 -5.089 1.00 87.81 97 VAL A CA 1
ATOM 756 C C . VAL A 1 97 ? -6.066 4.476 -3.896 1.00 87.81 97 VAL A C 1
ATOM 758 O O . VAL A 1 97 ? -6.464 4.860 -2.799 1.00 87.81 97 VAL A O 1
ATOM 761 N N . VAL A 1 98 ? -5.648 3.231 -4.108 1.00 91.56 98 VAL A N 1
ATOM 762 C CA . VAL A 1 98 ? -5.572 2.176 -3.091 1.00 91.56 98 VAL A CA 1
ATOM 763 C C . VAL A 1 98 ? -4.272 1.404 -3.273 1.00 91.56 98 VAL A C 1
ATOM 765 O O . VAL A 1 98 ? -3.895 1.075 -4.399 1.00 91.56 98 VAL A O 1
ATOM 768 N N . LEU A 1 99 ? -3.588 1.113 -2.170 1.00 93.44 99 LEU A N 1
ATOM 769 C CA . LEU A 1 99 ? -2.389 0.282 -2.166 1.00 93.44 99 LEU A CA 1
ATOM 770 C C . LEU A 1 99 ? -2.775 -1.155 -1.812 1.00 93.44 99 LEU A C 1
ATOM 772 O O . LEU A 1 99 ? -3.359 -1.400 -0.762 1.00 93.44 99 LEU A O 1
ATOM 776 N N . VAL A 1 100 ? -2.416 -2.116 -2.660 1.00 94.75 100 VAL A N 1
ATOM 777 C CA . VAL A 1 100 ? -2.564 -3.547 -2.360 1.00 94.75 100 VAL A CA 1
ATOM 778 C C . VAL A 1 100 ? -1.186 -4.128 -2.088 1.00 94.75 100 VAL A C 1
ATOM 780 O O . VAL A 1 100 ? -0.268 -3.948 -2.888 1.00 94.75 100 VAL A O 1
ATOM 783 N N . VAL A 1 101 ? -1.045 -4.819 -0.961 1.00 94.44 101 VAL A N 1
ATOM 784 C CA . VAL A 1 101 ? 0.222 -5.393 -0.511 1.00 94.44 101 VAL A CA 1
ATOM 785 C C . VAL A 1 101 ? 0.082 -6.905 -0.410 1.00 94.44 101 VAL A C 1
ATOM 787 O O . VAL A 1 101 ? -0.843 -7.422 0.221 1.00 94.44 101 VAL A O 1
ATOM 790 N N . ILE A 1 102 ? 1.011 -7.598 -1.064 1.00 92.25 102 ILE A N 1
ATOM 791 C CA . ILE A 1 102 ? 1.119 -9.053 -1.101 1.00 92.25 102 ILE A CA 1
ATOM 792 C C . ILE A 1 102 ? 2.526 -9.380 -0.633 1.00 92.25 102 ILE A C 1
ATOM 794 O O . ILE A 1 102 ? 3.483 -9.025 -1.322 1.00 92.25 102 ILE A O 1
ATOM 798 N N . ASP A 1 103 ? 2.639 -10.036 0.522 1.00 87.88 103 ASP A N 1
ATOM 799 C CA . ASP A 1 103 ? 3.928 -10.252 1.187 1.00 87.88 103 ASP A CA 1
ATOM 800 C C . ASP A 1 103 ? 4.710 -8.922 1.367 1.00 87.88 103 ASP A C 1
ATOM 802 O O . ASP A 1 103 ? 4.152 -7.829 1.239 1.00 87.88 103 ASP A O 1
ATOM 806 N N . GLY A 1 104 ? 5.991 -8.983 1.718 1.00 85.56 104 GLY A N 1
ATOM 807 C CA . GLY A 1 104 ? 6.895 -7.839 1.681 1.00 85.56 104 GLY A CA 1
ATOM 808 C C . GLY A 1 104 ? 7.836 -7.764 2.875 1.00 85.56 104 GLY A C 1
ATOM 809 O O . GLY A 1 104 ? 7.562 -8.290 3.952 1.00 85.56 104 GLY A O 1
ATOM 810 N N . GLY A 1 105 ? 8.957 -7.073 2.678 1.00 85.38 105 GLY A N 1
ATOM 811 C CA . GLY A 1 105 ? 9.965 -6.838 3.713 1.00 85.38 105 GLY A CA 1
ATOM 812 C C . GLY A 1 105 ? 9.873 -5.452 4.360 1.00 85.38 105 GLY A C 1
ATOM 813 O O . GLY A 1 105 ? 8.868 -4.744 4.262 1.00 85.38 105 GLY A O 1
ATOM 814 N N . LEU A 1 106 ? 10.980 -5.030 4.966 1.00 83.38 106 LEU A N 1
ATOM 815 C CA . LEU A 1 106 ? 11.131 -3.765 5.697 1.00 83.38 106 LEU A CA 1
ATOM 816 C C . LEU A 1 106 ? 10.759 -2.515 4.890 1.00 83.38 106 LEU A C 1
ATOM 818 O O . LEU A 1 106 ? 10.007 -1.662 5.360 1.00 83.38 106 LEU A O 1
ATOM 822 N N . GLU A 1 107 ? 11.217 -2.427 3.642 1.00 84.25 107 GLU A N 1
ATOM 823 C CA . GLU A 1 107 ? 10.883 -1.303 2.758 1.00 84.25 107 GLU A CA 1
ATOM 824 C C . GLU A 1 107 ? 9.381 -1.229 2.457 1.00 84.25 107 GLU A C 1
ATOM 826 O O . GLU A 1 107 ? 8.824 -0.152 2.251 1.00 84.25 107 GLU A O 1
ATOM 831 N N . THR A 1 108 ? 8.686 -2.368 2.495 1.00 90.44 108 THR A N 1
ATOM 832 C CA . THR A 1 108 ? 7.230 -2.398 2.320 1.00 90.44 108 THR A CA 1
ATOM 833 C C . THR A 1 108 ? 6.521 -1.824 3.545 1.00 90.44 108 THR A C 1
ATOM 835 O O . THR A 1 108 ? 5.552 -1.090 3.387 1.00 90.44 108 THR A O 1
ATOM 838 N N . ILE A 1 109 ? 7.037 -2.056 4.758 1.00 91.19 109 ILE A N 1
ATOM 839 C CA . ILE A 1 109 ? 6.500 -1.448 5.988 1.00 91.19 109 ILE A CA 1
ATOM 840 C C . ILE A 1 109 ? 6.587 0.082 5.915 1.00 91.19 109 ILE A C 1
ATOM 842 O O . ILE A 1 109 ? 5.602 0.762 6.205 1.00 91.19 109 ILE A O 1
ATOM 846 N N . LYS A 1 110 ? 7.724 0.629 5.460 1.00 89.38 110 LYS A N 1
ATOM 847 C CA . LYS A 1 110 ? 7.893 2.081 5.255 1.00 89.38 110 LYS A CA 1
ATOM 848 C C . LYS A 1 110 ? 6.875 2.634 4.255 1.00 89.38 110 LYS A C 1
ATOM 850 O O . LYS A 1 110 ? 6.249 3.655 4.524 1.00 89.38 110 LYS A O 1
ATOM 855 N N . LYS A 1 111 ? 6.663 1.935 3.133 1.00 90.75 111 LYS A N 1
ATOM 856 C CA . LYS A 1 111 ? 5.675 2.319 2.108 1.00 90.75 111 LYS A CA 1
ATOM 857 C C . LYS A 1 111 ? 4.247 2.310 2.642 1.00 90.75 111 LYS A C 1
ATOM 859 O O . LYS A 1 111 ? 3.497 3.245 2.371 1.00 90.75 111 LYS A O 1
ATOM 864 N N . VAL A 1 112 ? 3.873 1.285 3.409 1.00 93.56 112 VAL A N 1
ATOM 865 C CA . VAL A 1 112 ? 2.552 1.210 4.053 1.00 93.56 112 VAL A CA 1
ATOM 866 C C . VAL A 1 112 ? 2.375 2.375 5.021 1.00 93.56 112 VAL A C 1
ATOM 868 O O . VAL A 1 112 ? 1.361 3.066 4.955 1.00 93.56 112 VAL A O 1
ATOM 871 N N . HIS A 1 113 ? 3.377 2.650 5.862 1.00 93.12 113 HIS A N 1
ATOM 872 C CA . HIS A 1 113 ? 3.342 3.780 6.790 1.00 93.12 113 HIS A CA 1
ATOM 873 C C . HIS A 1 113 ? 3.180 5.120 6.081 1.00 93.12 113 HIS A C 1
ATOM 875 O O . HIS A 1 113 ? 2.273 5.880 6.412 1.00 93.12 113 HIS A O 1
ATOM 881 N N . GLU A 1 114 ? 3.986 5.391 5.056 1.00 90.38 114 GLU A N 1
ATOM 882 C CA . GLU A 1 114 ? 3.881 6.625 4.279 1.00 90.38 114 GLU A CA 1
ATOM 883 C C . GLU A 1 114 ? 2.523 6.756 3.575 1.00 90.38 114 GLU A C 1
ATOM 885 O O . GLU A 1 114 ? 1.911 7.829 3.607 1.00 90.38 114 GLU A O 1
ATOM 890 N N . SER A 1 115 ? 2.020 5.659 3.007 1.00 90.06 115 SER A N 1
ATOM 891 C CA . SER A 1 115 ? 0.718 5.618 2.335 1.00 90.06 115 SER A CA 1
ATOM 892 C C . SER A 1 115 ? -0.418 5.958 3.296 1.00 90.06 115 SER A C 1
ATOM 894 O O . SER A 1 115 ? -1.241 6.822 2.996 1.00 90.06 115 SER A O 1
ATOM 896 N N . VAL A 1 116 ? -0.425 5.348 4.483 1.00 90.31 116 VAL A N 1
ATOM 897 C CA . VAL A 1 116 ? -1.470 5.540 5.494 1.00 90.31 116 VAL A CA 1
ATOM 898 C C . VAL A 1 116 ? -1.360 6.908 6.167 1.00 90.31 116 VAL A C 1
ATOM 900 O O . VAL A 1 116 ? -2.342 7.647 6.232 1.00 90.31 116 VAL A O 1
ATOM 903 N N . ILE A 1 117 ? -0.178 7.253 6.684 1.00 88.75 117 ILE A N 1
ATOM 904 C CA . ILE A 1 117 ? 0.023 8.413 7.561 1.00 88.75 117 ILE A CA 1
ATOM 905 C C . ILE A 1 117 ? 0.133 9.716 6.773 1.00 88.75 117 ILE A C 1
ATOM 907 O O . ILE A 1 117 ? -0.483 10.709 7.165 1.00 88.75 117 ILE A O 1
ATOM 911 N N . LYS A 1 118 ? 0.903 9.732 5.676 1.00 85.25 118 LYS A N 1
ATOM 912 C CA . LYS A 1 118 ? 1.163 10.959 4.908 1.00 85.25 118 LYS A CA 1
ATOM 913 C C . LYS A 1 118 ? 0.204 11.118 3.734 1.00 85.25 118 LYS A C 1
ATOM 915 O O . LYS A 1 118 ? -0.368 12.191 3.566 1.00 85.25 118 LYS A O 1
ATOM 920 N N . ASN A 1 119 ? 0.035 10.068 2.928 1.00 83.00 119 ASN A N 1
ATOM 921 C CA . ASN A 1 119 ? -0.708 10.161 1.666 1.00 83.00 119 ASN A CA 1
ATOM 922 C C . ASN A 1 119 ? -2.212 9.929 1.824 1.00 83.00 119 ASN A C 1
ATOM 924 O O . ASN A 1 119 ? -2.958 10.241 0.900 1.00 83.00 119 ASN A O 1
ATOM 928 N N . LYS A 1 120 ? -2.657 9.406 2.975 1.00 85.12 120 LYS A N 1
ATOM 929 C CA . LYS A 1 120 ? -4.058 9.038 3.232 1.00 85.12 120 LYS A CA 1
ATOM 930 C C . LYS A 1 120 ? -4.613 8.092 2.159 1.00 85.12 120 LYS A C 1
ATOM 932 O O . LYS A 1 120 ? -5.760 8.208 1.737 1.00 85.12 120 LYS A O 1
ATOM 937 N N . ILE A 1 121 ? -3.785 7.150 1.720 1.00 87.19 121 ILE A N 1
ATOM 938 C CA . ILE A 1 121 ? -4.155 6.109 0.766 1.00 87.19 121 ILE A CA 1
ATOM 939 C C . ILE A 1 121 ? -4.563 4.861 1.565 1.00 87.19 121 ILE A C 1
ATOM 941 O O . ILE A 1 121 ? -3.766 4.395 2.387 1.00 87.19 121 ILE A O 1
ATOM 945 N N . PRO A 1 122 ? -5.780 4.311 1.375 1.00 91.50 122 PRO A N 1
ATOM 946 C CA . PRO A 1 122 ? -6.155 3.029 1.965 1.00 91.50 122 PRO A CA 1
ATOM 947 C C . PRO A 1 122 ? -5.218 1.916 1.509 1.00 91.50 122 PRO A C 1
ATOM 949 O O . PRO A 1 122 ? -4.847 1.834 0.337 1.00 91.50 122 PRO A O 1
ATOM 952 N N . VAL A 1 123 ? -4.895 1.020 2.436 1.00 94.25 123 VAL A N 1
ATOM 953 C CA . VAL A 1 123 ? -4.038 -0.137 2.201 1.00 94.25 123 VAL A CA 1
ATOM 954 C C . VAL A 1 123 ? -4.835 -1.418 2.424 1.00 94.25 123 VAL A C 1
ATOM 956 O O . VAL A 1 123 ? -5.490 -1.584 3.455 1.00 94.25 123 VAL A O 1
ATOM 959 N N . VAL A 1 124 ? -4.759 -2.334 1.463 1.00 94.88 124 VAL A N 1
ATOM 960 C CA . VAL A 1 124 ? -5.284 -3.699 1.541 1.00 94.88 124 VAL A CA 1
ATOM 961 C C . VAL A 1 124 ? -4.110 -4.656 1.728 1.00 94.88 124 VAL A C 1
ATOM 963 O O . VAL A 1 124 ? -3.284 -4.817 0.831 1.00 94.88 124 VAL A O 1
ATOM 966 N N . LEU A 1 125 ? -4.033 -5.278 2.901 1.00 94.88 125 LEU A N 1
ATOM 967 C CA . LEU A 1 125 ? -3.010 -6.246 3.289 1.00 94.88 125 LEU A CA 1
ATOM 968 C C . LEU A 1 125 ? -3.584 -7.660 3.167 1.00 94.88 125 LEU A C 1
ATOM 970 O O . LEU A 1 125 ? -4.595 -7.985 3.799 1.00 94.88 125 LEU A O 1
ATOM 974 N N . LEU A 1 126 ? -2.934 -8.508 2.370 1.00 92.19 126 LEU A N 1
ATOM 975 C CA . LEU A 1 126 ? -3.336 -9.904 2.215 1.00 92.19 126 LEU A CA 1
ATOM 976 C C . LEU A 1 126 ? -2.721 -10.754 3.333 1.00 92.19 126 LEU A C 1
ATOM 978 O O . LEU A 1 126 ? -1.598 -11.238 3.236 1.00 92.19 126 LEU A O 1
ATOM 982 N N . ALA A 1 127 ? -3.460 -10.934 4.423 1.00 89.81 127 ALA A N 1
ATOM 983 C CA . ALA A 1 127 ? -3.039 -11.805 5.508 1.00 89.81 127 ALA A CA 1
ATOM 984 C C . ALA A 1 127 ? -2.987 -13.269 5.035 1.00 89.81 127 ALA A C 1
ATOM 986 O O . ALA A 1 127 ? -3.829 -13.751 4.276 1.00 89.81 127 ALA A O 1
ATOM 987 N N . GLY A 1 128 ? -1.977 -13.992 5.497 1.00 85.44 128 GLY A N 1
ATOM 988 C CA . GLY A 1 128 ? -1.669 -15.359 5.111 1.00 85.44 128 GLY A CA 1
ATOM 989 C C . GLY A 1 128 ? -0.585 -15.484 4.041 1.00 85.44 128 GLY A C 1
ATOM 990 O O . GLY A 1 128 ? -0.104 -16.604 3.857 1.00 85.44 128 GLY A O 1
ATOM 991 N N . THR A 1 129 ? -0.177 -14.388 3.383 1.00 87.19 129 THR A N 1
ATOM 992 C CA . THR A 1 129 ? 0.913 -14.393 2.387 1.00 87.19 129 THR A CA 1
ATOM 993 C C . THR A 1 129 ? 2.307 -14.386 3.009 1.00 87.19 129 THR A C 1
ATOM 995 O O . THR A 1 129 ? 3.262 -14.697 2.309 1.00 87.19 129 THR A O 1
ATOM 998 N N . GLY A 1 130 ? 2.435 -14.050 4.298 1.00 84.38 130 GLY A N 1
ATOM 999 C CA . GLY A 1 130 ? 3.722 -13.896 4.982 1.00 84.38 130 GLY A CA 1
ATOM 1000 C C . GLY A 1 130 ? 4.187 -12.440 5.102 1.00 84.38 130 GLY A C 1
ATOM 1001 O O . GLY A 1 130 ? 3.396 -11.504 4.935 1.00 84.38 130 GLY A O 1
ATOM 1002 N N . GLY A 1 131 ? 5.465 -12.270 5.455 1.00 85.69 131 GLY A N 1
ATOM 1003 C CA . GLY A 1 131 ? 6.155 -10.979 5.476 1.00 85.69 131 GLY A CA 1
ATOM 1004 C C . GLY A 1 131 ? 5.476 -9.903 6.324 1.00 85.69 131 GLY A C 1
ATOM 1005 O O . GLY A 1 131 ? 4.942 -10.149 7.411 1.00 85.69 131 GLY A O 1
ATOM 1006 N N . CYS A 1 132 ? 5.475 -8.683 5.792 1.00 88.25 132 CYS A N 1
ATOM 1007 C CA . CYS A 1 132 ? 4.872 -7.519 6.425 1.00 88.25 132 CYS A CA 1
ATOM 1008 C C . CYS A 1 132 ? 3.351 -7.667 6.606 1.00 88.25 132 CYS A C 1
ATOM 1010 O O . CYS A 1 132 ? 2.814 -7.179 7.599 1.00 88.25 132 CYS A O 1
ATOM 1012 N N . CYS A 1 133 ? 2.655 -8.372 5.706 1.00 90.38 133 CYS A N 1
ATOM 1013 C CA . CYS A 1 133 ? 1.200 -8.528 5.759 1.00 90.38 133 CYS A CA 1
ATOM 1014 C C . CYS A 1 133 ? 0.762 -9.275 7.024 1.00 90.38 133 CYS A C 1
ATOM 1016 O O . CYS A 1 133 ? -0.111 -8.800 7.757 1.00 90.38 133 CYS A O 1
ATOM 1018 N N . ASP A 1 134 ? 1.414 -10.402 7.324 1.00 88.06 134 ASP A N 1
ATOM 1019 C CA . ASP A 1 134 ? 1.138 -11.189 8.532 1.00 88.06 134 ASP A CA 1
ATOM 1020 C C . ASP A 1 134 ? 1.517 -10.421 9.803 1.00 88.06 134 ASP A C 1
ATOM 1022 O O . ASP A 1 134 ? 0.813 -10.497 10.816 1.00 88.06 134 ASP A O 1
ATOM 1026 N N . LEU A 1 135 ? 2.594 -9.634 9.742 1.00 87.75 135 LEU A N 1
ATOM 1027 C CA . LEU A 1 135 ? 3.036 -8.810 10.860 1.00 87.75 135 LEU A CA 1
ATOM 1028 C C . LEU A 1 135 ? 2.021 -7.707 11.199 1.00 87.75 135 LEU A C 1
ATOM 1030 O O . LEU A 1 135 ? 1.619 -7.585 12.360 1.00 87.75 135 LEU A O 1
ATOM 1034 N N . PHE A 1 136 ? 1.555 -6.945 10.203 1.00 91.44 136 PHE A N 1
ATOM 1035 C CA . PHE A 1 136 ? 0.506 -5.938 10.391 1.00 91.44 136 PHE A CA 1
ATOM 1036 C C . PHE A 1 136 ? -0.792 -6.573 10.900 1.00 91.44 136 PHE A C 1
ATOM 1038 O O . PHE A 1 136 ? -1.375 -6.071 11.862 1.00 91.44 136 PHE A O 1
ATOM 1045 N N . ALA A 1 137 ? -1.224 -7.692 10.308 1.00 90.81 137 ALA A N 1
ATOM 1046 C CA . ALA A 1 137 ? -2.452 -8.377 10.709 1.00 90.81 137 ALA A CA 1
ATOM 1047 C C . ALA A 1 137 ? -2.386 -8.830 12.171 1.00 90.81 137 ALA A C 1
ATOM 1049 O O . ALA A 1 137 ? -3.330 -8.643 12.947 1.00 90.81 137 ALA A O 1
ATOM 1050 N N . LYS A 1 138 ? -1.238 -9.376 12.584 1.00 88.31 138 LYS A N 1
ATOM 1051 C CA . LYS A 1 138 ? -1.045 -9.824 13.958 1.00 88.31 138 LYS A CA 1
ATOM 1052 C C . LYS A 1 138 ? -0.934 -8.668 14.942 1.00 88.31 138 LYS A C 1
ATOM 1054 O O . LYS A 1 138 ? -1.511 -8.755 16.028 1.00 88.31 138 LYS A O 1
ATOM 1059 N N . CYS A 1 139 ? -0.229 -7.600 14.575 1.00 88.81 139 CYS A N 1
ATOM 1060 C CA . CYS A 1 139 ? -0.137 -6.395 15.393 1.00 88.81 139 CYS A CA 1
ATOM 1061 C C . CYS A 1 139 ? -1.525 -5.782 15.603 1.00 88.81 139 CYS A C 1
ATOM 1063 O O . CYS A 1 139 ? -1.910 -5.527 16.740 1.00 88.81 139 CYS A O 1
ATOM 1065 N N . TYR A 1 140 ? -2.322 -5.672 14.537 1.00 90.94 140 TYR A N 1
ATOM 1066 C CA . TYR A 1 140 ? -3.696 -5.180 14.591 1.00 90.94 140 TYR A CA 1
ATOM 1067 C C . TYR A 1 140 ? -4.589 -6.037 15.502 1.00 90.94 140 TYR A C 1
ATOM 1069 O O . TYR A 1 140 ? -5.317 -5.509 16.345 1.00 90.94 140 TYR A O 1
ATOM 1077 N N . GLN A 1 141 ? -4.496 -7.368 15.396 1.00 89.19 141 GLN A N 1
ATOM 1078 C CA . GLN A 1 141 ? -5.241 -8.285 16.263 1.00 89.19 141 GLN A CA 1
ATOM 1079 C C . GLN A 1 141 ? -4.882 -8.090 17.741 1.00 89.19 141 GLN A C 1
ATOM 1081 O O . GLN A 1 141 ? -5.775 -7.972 18.582 1.00 89.19 141 GLN A O 1
ATOM 1086 N N . LEU A 1 142 ? -3.585 -8.060 18.058 1.00 86.00 142 LEU A N 1
ATOM 1087 C CA . LEU A 1 142 ? -3.124 -7.898 19.432 1.00 86.00 142 LEU A CA 1
ATOM 1088 C C . LEU A 1 142 ? -3.476 -6.506 19.973 1.00 86.00 142 LEU A C 1
ATOM 1090 O O . LEU A 1 142 ? -3.939 -6.400 21.104 1.00 86.00 142 LEU A O 1
ATOM 1094 N N . TYR A 1 143 ? -3.306 -5.447 19.175 1.00 87.31 143 TYR A N 1
ATOM 1095 C CA . TYR A 1 143 ? -3.679 -4.083 19.552 1.00 87.31 143 TYR A CA 1
ATOM 1096 C C . TYR A 1 143 ? -5.151 -4.019 19.966 1.00 87.31 143 TYR A C 1
ATOM 1098 O O . TYR A 1 143 ? -5.461 -3.530 21.049 1.00 87.31 143 TYR A O 1
ATOM 1106 N N . ASN A 1 144 ? -6.052 -4.602 19.170 1.00 87.00 144 ASN A N 1
ATOM 1107 C CA . ASN A 1 144 ? -7.476 -4.653 19.499 1.00 87.00 144 ASN A CA 1
ATOM 1108 C C . ASN A 1 144 ? -7.763 -5.465 20.772 1.00 87.00 144 ASN A C 1
ATOM 1110 O O . ASN A 1 144 ? -8.572 -5.034 21.591 1.00 87.00 144 ASN A O 1
ATOM 1114 N N . GLU A 1 145 ? -7.091 -6.602 20.979 1.00 84.19 145 GLU A N 1
ATOM 1115 C CA . GLU A 1 145 ? -7.209 -7.412 22.204 1.00 84.19 145 GLU A CA 1
ATOM 1116 C C . GLU A 1 145 ? -6.840 -6.596 23.459 1.00 84.19 145 GLU A C 1
ATOM 1118 O O . GLU A 1 145 ? -7.573 -6.583 24.456 1.00 84.19 145 GLU A O 1
ATOM 1123 N N . TYR A 1 146 ? -5.741 -5.842 23.397 1.00 80.12 146 TYR A N 1
ATOM 1124 C CA . TYR A 1 146 ? -5.298 -4.996 24.505 1.00 80.12 146 TYR A CA 1
ATOM 1125 C C . TYR A 1 146 ? -6.153 -3.734 24.682 1.00 80.12 146 TYR A C 1
ATOM 1127 O O . TYR A 1 146 ? -6.492 -3.392 25.815 1.00 80.12 146 TYR A O 1
ATOM 1135 N N . HIS A 1 147 ? -6.572 -3.071 23.599 1.00 76.12 147 HIS A N 1
ATOM 1136 C CA . HIS A 1 147 ? -7.452 -1.899 23.668 1.00 76.12 147 HIS A CA 1
ATOM 1137 C C . HIS A 1 147 ? -8.844 -2.238 24.208 1.00 76.12 147 HIS A C 1
ATOM 1139 O O . HIS A 1 147 ? -9.432 -1.438 24.935 1.00 76.12 147 HIS A O 1
ATOM 1145 N N . LEU A 1 148 ? -9.375 -3.425 23.902 1.00 68.38 148 LEU A N 1
ATOM 1146 C CA . LEU A 1 148 ? -10.606 -3.919 24.522 1.00 68.38 148 LEU A CA 1
ATOM 1147 C C . LEU A 1 148 ? -10.425 -4.126 26.031 1.00 68.38 148 LEU A C 1
ATOM 1149 O O . LEU A 1 148 ? -11.299 -3.747 26.808 1.00 68.38 148 LEU A O 1
ATOM 1153 N N . THR A 1 149 ? -9.276 -4.659 26.449 1.00 67.69 149 THR A N 1
ATOM 1154 C CA . THR A 1 149 ? -8.951 -4.858 27.869 1.00 67.69 149 THR A CA 1
ATOM 1155 C C . THR A 1 149 ? -8.860 -3.524 28.625 1.00 67.69 149 THR A C 1
ATOM 1157 O O . THR A 1 149 ? -9.387 -3.419 29.731 1.00 67.69 149 THR A O 1
ATOM 1160 N N . LEU A 1 150 ? -8.281 -2.486 28.010 1.00 70.00 150 LEU A N 1
ATOM 1161 C CA . LEU A 1 150 ? -8.225 -1.127 28.570 1.00 70.00 150 LEU A CA 1
ATOM 1162 C C . LEU A 1 150 ? -9.615 -0.495 28.731 1.00 70.00 150 LEU A C 1
ATOM 1164 O O . LEU A 1 150 ? -9.955 0.011 29.800 1.00 70.00 150 LEU A O 1
ATOM 1168 N N . LYS A 1 151 ? -10.458 -0.579 27.694 1.00 68.88 151 LYS A N 1
ATOM 1169 C CA . LYS A 1 151 ? -11.828 -0.039 27.736 1.00 68.88 151 LYS A CA 1
ATOM 1170 C C . LYS A 1 151 ? -12.677 -0.686 28.834 1.00 68.88 151 LYS A C 1
ATOM 1172 O O . LYS A 1 151 ? -13.528 -0.020 29.417 1.00 68.88 151 LYS A O 1
ATOM 1177 N N . LEU A 1 152 ? -12.448 -1.970 29.120 1.00 62.59 152 LEU A N 1
ATOM 1178 C CA . LEU A 1 152 ? -13.122 -2.691 30.202 1.00 62.59 152 LEU A CA 1
ATOM 1179 C C . LEU A 1 152 ? -12.621 -2.269 31.594 1.00 62.59 152 LEU A C 1
ATOM 1181 O O . LEU A 1 152 ? -13.424 -2.218 32.522 1.00 62.59 152 LEU A O 1
ATOM 1185 N N . SER A 1 153 ? -11.335 -1.927 31.753 1.00 59.41 153 SER A N 1
ATOM 1186 C CA . SER A 1 153 ? -10.804 -1.427 33.030 1.00 59.41 153 SER A CA 1
ATOM 1187 C C . SER A 1 153 ? -11.225 0.015 33.340 1.00 59.41 153 SER A C 1
ATOM 1189 O O . SER A 1 153 ? -11.519 0.327 34.495 1.00 59.41 153 SER A O 1
ATOM 1191 N N . ASP A 1 154 ? -11.344 0.879 32.330 1.00 58.66 154 ASP A N 1
ATOM 1192 C CA . ASP A 1 154 ? -11.693 2.297 32.525 1.00 58.66 154 ASP A CA 1
ATOM 1193 C C . ASP A 1 154 ? -13.154 2.497 32.961 1.00 58.66 154 ASP A C 1
ATOM 1195 O O . ASP A 1 154 ? -13.467 3.429 33.700 1.00 58.66 154 ASP A O 1
ATOM 1199 N N . GLN A 1 155 ? -14.057 1.582 32.587 1.00 55.75 155 GLN A N 1
ATOM 1200 C CA . GLN A 1 155 ? -15.446 1.597 33.070 1.00 55.75 155 GLN A CA 1
ATOM 1201 C C . GLN A 1 155 ? -15.567 1.301 34.573 1.00 55.75 155 GLN A C 1
ATOM 1203 O O . GLN A 1 155 ? -16.613 1.571 35.162 1.00 55.75 155 GLN A O 1
ATOM 1208 N N . THR A 1 156 ? -14.515 0.765 35.203 1.00 52.00 156 THR A N 1
ATOM 1209 C CA . THR A 1 156 ? -14.516 0.418 36.632 1.00 52.00 156 THR A CA 1
ATOM 1210 C C . THR A 1 156 ? -13.880 1.479 37.536 1.00 52.00 156 THR A C 1
ATOM 1212 O O . THR A 1 156 ? -14.230 1.530 38.712 1.00 52.00 156 THR A O 1
ATOM 1215 N N . ASN A 1 157 ? -13.047 2.384 37.000 1.00 54.53 157 ASN A N 1
ATOM 1216 C CA . ASN A 1 157 ? -12.315 3.397 37.773 1.00 54.53 157 ASN A CA 1
ATOM 1217 C C . ASN A 1 157 ? -12.491 4.803 37.165 1.00 54.53 157 ASN A C 1
ATOM 1219 O O . ASN A 1 157 ? -11.653 5.290 36.412 1.00 54.53 157 ASN A O 1
ATOM 1223 N N . SER A 1 158 ? -13.577 5.496 37.507 1.00 50.59 158 SER A N 1
ATOM 1224 C CA . SER A 1 158 ? -13.952 6.799 36.931 1.00 50.59 158 SER A CA 1
ATOM 1225 C C . SER A 1 158 ? -13.202 8.016 37.507 1.00 50.59 158 SER A C 1
ATOM 1227 O O . SER A 1 158 ? -13.799 9.081 37.674 1.00 50.59 158 SER A O 1
ATOM 1229 N N . SER A 1 159 ? -11.918 7.881 37.839 1.00 55.41 159 SER A N 1
ATOM 1230 C CA . SER A 1 159 ? -11.062 9.003 38.254 1.00 55.41 159 SER A CA 1
ATOM 1231 C C . SER A 1 159 ? -9.587 8.585 38.284 1.00 55.41 159 SER A C 1
ATOM 1233 O O . SER A 1 159 ? -9.037 8.350 39.358 1.00 55.41 159 SER A O 1
ATOM 1235 N N . GLU A 1 160 ? -8.938 8.454 37.128 1.00 55.47 160 GLU A N 1
ATOM 1236 C CA . GLU A 1 160 ? -7.483 8.255 37.075 1.00 55.47 160 GLU A CA 1
ATOM 1237 C C . GLU A 1 160 ? -6.801 9.351 36.244 1.00 55.47 160 GLU A C 1
ATOM 1239 O O . GLU A 1 160 ? -7.260 9.729 35.165 1.00 55.47 160 GLU A O 1
ATOM 1244 N N . ASP A 1 161 ? -5.703 9.879 36.791 1.00 60.25 161 ASP A N 1
ATOM 1245 C CA . ASP A 1 161 ? -4.874 10.930 36.205 1.00 60.25 161 ASP A CA 1
ATOM 1246 C C . ASP A 1 161 ? -4.265 10.502 34.857 1.00 60.25 161 ASP A C 1
ATOM 1248 O O . ASP A 1 161 ? -3.800 9.371 34.690 1.00 60.25 161 ASP A O 1
ATOM 1252 N N . SER A 1 162 ? -4.180 11.437 33.899 1.00 58.53 162 SER A N 1
ATOM 1253 C CA . SER A 1 162 ? -3.658 11.177 32.540 1.00 58.53 162 SER A CA 1
ATOM 1254 C C . SER A 1 162 ? -2.222 10.622 32.488 1.00 58.53 162 SER A C 1
ATOM 1256 O O . SER A 1 162 ? -1.811 10.072 31.466 1.00 58.53 162 SER A O 1
ATOM 1258 N N . SER A 1 163 ? -1.453 10.747 33.576 1.00 65.44 163 SER A N 1
ATOM 1259 C CA . SER A 1 163 ? -0.112 10.172 33.725 1.00 65.44 163 SER A CA 1
ATOM 1260 C C . SER A 1 163 ? -0.141 8.648 33.887 1.00 65.44 163 SER A C 1
ATOM 1262 O O . SER A 1 163 ? 0.659 7.967 33.252 1.00 65.44 163 SER A O 1
ATOM 1264 N N . SER A 1 164 ? -1.097 8.096 34.645 1.00 69.31 164 SER A N 1
ATOM 1265 C CA . SER A 1 164 ? -1.219 6.644 34.854 1.00 69.31 164 SER A CA 1
ATOM 1266 C C . SER A 1 164 ? -1.671 5.918 33.582 1.00 69.31 164 SER A C 1
ATOM 1268 O O . SER A 1 164 ? -1.207 4.816 33.284 1.00 69.31 164 SER A O 1
ATOM 1270 N N . LEU A 1 165 ? -2.517 6.562 32.772 1.00 68.88 165 LEU A N 1
ATOM 1271 C CA . LEU A 1 165 ? -2.972 6.006 31.496 1.00 68.88 165 LEU A CA 1
ATOM 1272 C C . LEU A 1 165 ? -1.816 5.859 30.493 1.00 68.88 165 LEU A C 1
ATOM 1274 O O . LEU A 1 165 ? -1.704 4.835 29.822 1.00 68.88 165 LEU A O 1
ATOM 1278 N N . LYS A 1 166 ? -0.923 6.857 30.420 1.00 74.12 166 LYS A N 1
ATOM 1279 C CA . LYS A 1 166 ? 0.265 6.803 29.553 1.00 74.12 166 LYS A CA 1
ATOM 1280 C C . LYS A 1 166 ? 1.201 5.663 29.944 1.00 74.12 166 LYS A C 1
ATOM 1282 O O . LYS A 1 166 ? 1.670 4.945 29.069 1.00 74.12 166 LYS A O 1
ATOM 1287 N N . GLU A 1 167 ? 1.417 5.449 31.239 1.00 77.56 167 GLU A N 1
ATOM 1288 C CA . GLU A 1 167 ? 2.221 4.323 31.728 1.00 77.56 167 GLU A CA 1
ATOM 1289 C C . GLU A 1 167 ? 1.588 2.967 31.380 1.00 77.56 167 GLU A C 1
ATOM 1291 O O . GLU A 1 167 ? 2.291 2.044 30.968 1.00 77.56 167 GLU A O 1
ATOM 1296 N N . LYS A 1 168 ? 0.258 2.842 31.482 1.00 76.50 168 LYS A N 1
ATOM 1297 C CA . LYS A 1 168 ? -0.471 1.626 31.077 1.00 76.50 168 LYS A CA 1
ATOM 1298 C C . LYS A 1 168 ? -0.355 1.355 29.574 1.00 76.50 168 LYS A C 1
ATOM 1300 O O . LYS A 1 168 ? -0.134 0.207 29.184 1.00 76.50 168 LYS A O 1
ATOM 1305 N N . ILE A 1 169 ? -0.473 2.391 28.740 1.00 76.50 169 ILE A N 1
ATOM 1306 C CA . ILE A 1 169 ? -0.302 2.288 27.282 1.00 76.50 169 ILE A CA 1
ATOM 1307 C C . ILE A 1 169 ? 1.121 1.833 26.951 1.00 76.50 169 ILE A C 1
ATOM 1309 O O . ILE A 1 169 ? 1.293 0.897 26.175 1.00 76.50 169 ILE A O 1
ATOM 1313 N N . GLU A 1 170 ? 2.132 2.409 27.601 1.00 80.00 170 GLU A N 1
ATOM 1314 C CA . GLU A 1 170 ? 3.530 2.043 27.366 1.00 80.00 170 GLU A CA 1
ATOM 1315 C C . GLU A 1 170 ? 3.827 0.590 27.774 1.00 80.00 170 GLU A C 1
ATOM 1317 O O . GLU A 1 170 ? 4.507 -0.152 27.065 1.00 80.00 170 GLU A O 1
ATOM 1322 N N . GLN A 1 171 ? 3.245 0.118 28.880 1.00 79.81 171 GLN A N 1
ATOM 1323 C CA . GLN A 1 171 ? 3.343 -1.291 29.275 1.00 79.81 171 GLN A CA 1
ATOM 1324 C C . GLN A 1 171 ? 2.706 -2.234 28.247 1.00 79.81 171 GLN A C 1
ATOM 1326 O O . GLN A 1 171 ? 3.229 -3.323 27.998 1.00 79.81 171 GLN A O 1
ATOM 1331 N N . ILE A 1 172 ? 1.575 -1.847 27.658 1.00 77.25 172 ILE A N 1
ATOM 1332 C CA . ILE A 1 172 ? 0.913 -2.624 26.603 1.00 77.25 172 ILE A CA 1
ATOM 1333 C C . ILE A 1 172 ? 1.752 -2.625 25.334 1.00 77.25 172 ILE A C 1
ATOM 1335 O O . ILE A 1 172 ? 1.944 -3.682 24.737 1.00 77.25 172 ILE A O 1
ATOM 1339 N N . LYS A 1 173 ? 2.298 -1.469 24.963 1.00 82.12 173 LYS A N 1
ATOM 1340 C CA . LYS A 1 173 ? 3.188 -1.305 23.820 1.00 82.12 173 LYS A CA 1
ATOM 1341 C C . LYS A 1 173 ? 4.418 -2.210 23.928 1.00 82.12 173 LYS A C 1
ATOM 1343 O O . LYS A 1 173 ? 4.726 -2.939 22.988 1.00 82.12 173 LYS A O 1
ATOM 1348 N N . ASN A 1 174 ? 5.035 -2.281 25.107 1.00 81.00 174 ASN A N 1
ATOM 1349 C CA . ASN A 1 174 ? 6.156 -3.186 25.369 1.00 81.00 174 ASN A CA 1
ATOM 1350 C C . ASN A 1 174 ? 5.755 -4.667 25.264 1.00 81.00 174 ASN A C 1
ATOM 1352 O O . ASN A 1 174 ? 6.429 -5.445 24.591 1.00 81.00 174 ASN A O 1
ATOM 1356 N N . LYS A 1 175 ? 4.610 -5.059 25.839 1.00 81.12 175 LYS A N 1
ATOM 1357 C CA . LYS A 1 175 ? 4.081 -6.433 25.711 1.00 81.12 175 LYS A CA 1
ATOM 1358 C C . LYS A 1 175 ? 3.752 -6.805 24.262 1.00 81.12 175 LYS A C 1
ATOM 1360 O O . LYS A 1 175 ? 3.948 -7.951 23.858 1.00 81.12 175 LYS A O 1
ATOM 1365 N N . LEU A 1 176 ? 3.228 -5.853 23.488 1.00 80.94 176 LEU A N 1
ATOM 1366 C CA . LEU A 1 176 ? 2.964 -6.008 22.058 1.00 80.94 176 LEU A CA 1
ATOM 1367 C C . LEU A 1 176 ? 4.259 -6.269 21.294 1.00 80.94 176 LEU A C 1
ATOM 1369 O O . LEU A 1 176 ? 4.320 -7.221 20.517 1.00 80.94 176 LEU A O 1
ATOM 1373 N N . ARG A 1 177 ? 5.294 -5.469 21.566 1.00 80.00 177 ARG A N 1
ATOM 1374 C CA . ARG A 1 177 ? 6.618 -5.599 20.957 1.00 80.00 177 ARG A CA 1
ATOM 1375 C C . ARG A 1 177 ? 7.229 -6.974 21.225 1.00 80.00 177 ARG A C 1
ATOM 1377 O O . ARG A 1 177 ? 7.621 -7.651 20.280 1.00 80.00 177 ARG A O 1
ATOM 1384 N N . GLU A 1 178 ? 7.216 -7.437 22.476 1.00 78.44 178 GLU A N 1
ATOM 1385 C CA . GLU A 1 178 ? 7.707 -8.773 22.856 1.00 78.44 178 GLU A CA 1
ATOM 1386 C C . GLU A 1 178 ? 6.946 -9.902 22.143 1.00 78.44 178 GLU A C 1
ATOM 1388 O O . GLU A 1 178 ? 7.546 -10.821 21.582 1.00 78.44 178 GLU A O 1
ATOM 1393 N N . LYS A 1 179 ? 5.608 -9.840 22.127 1.00 77.50 179 LYS A N 1
ATOM 1394 C CA . LYS A 1 179 ? 4.784 -10.864 21.469 1.00 77.50 179 LYS A CA 1
ATOM 1395 C C . LYS A 1 179 ? 4.999 -10.901 19.962 1.00 77.50 179 LYS A C 1
A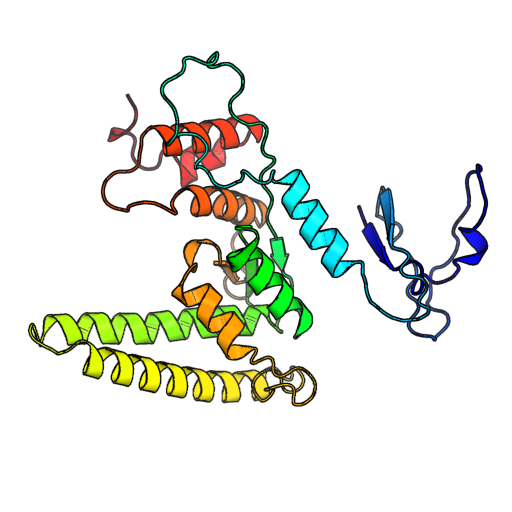TOM 1397 O O . LYS A 1 179 ? 5.027 -11.989 19.390 1.00 77.50 179 LYS A O 1
ATOM 1402 N N . LEU A 1 180 ? 5.122 -9.743 19.318 1.00 76.31 180 LEU A N 1
ATOM 1403 C CA . LEU A 1 180 ? 5.386 -9.684 17.886 1.00 76.31 180 LEU A CA 1
ATOM 1404 C C . LEU A 1 180 ? 6.791 -10.199 17.573 1.00 76.31 180 LEU A C 1
ATOM 1406 O O . LEU A 1 180 ? 6.930 -10.943 16.610 1.00 76.31 180 LEU A O 1
ATOM 1410 N N . GLN A 1 181 ? 7.792 -9.919 18.415 1.00 73.00 181 GLN A N 1
ATOM 1411 C CA . GLN A 1 181 ? 9.164 -10.426 18.252 1.00 73.00 181 GLN A CA 1
ATOM 1412 C C . GLN A 1 181 ? 9.217 -11.956 18.179 1.00 73.00 181 GLN A C 1
ATOM 1414 O O . GLN A 1 181 ? 9.900 -12.530 17.333 1.00 73.00 181 GLN A O 1
ATOM 1419 N N . ILE A 1 182 ? 8.448 -12.636 19.032 1.00 70.44 182 ILE A N 1
ATOM 1420 C CA . ILE A 1 182 ? 8.335 -14.102 19.006 1.00 70.44 182 ILE A CA 1
ATOM 1421 C C . ILE A 1 182 ? 7.757 -14.591 17.668 1.00 70.44 182 ILE A C 1
ATOM 1423 O O . ILE A 1 182 ? 8.112 -15.667 17.187 1.00 70.44 182 ILE A O 1
ATOM 1427 N N . ILE A 1 183 ? 6.850 -13.817 17.075 1.00 68.06 183 ILE A N 1
ATOM 1428 C CA . ILE A 1 183 ? 6.143 -14.174 15.845 1.00 68.06 183 ILE A CA 1
ATOM 1429 C C . ILE A 1 183 ? 7.016 -13.908 14.619 1.00 68.06 183 ILE A C 1
ATOM 1431 O O . ILE A 1 183 ? 7.078 -14.766 13.747 1.00 68.06 183 ILE A O 1
ATOM 1435 N N . ASP A 1 184 ? 7.745 -12.797 14.591 1.00 67.19 184 ASP A N 1
ATOM 1436 C CA . ASP A 1 184 ? 8.718 -12.468 13.543 1.00 67.19 184 ASP A CA 1
ATOM 1437 C C . ASP A 1 184 ? 9.810 -13.539 13.425 1.00 67.19 184 ASP A C 1
ATOM 1439 O O . ASP A 1 184 ? 10.000 -14.129 12.362 1.00 67.19 184 ASP A O 1
ATOM 1443 N N . ASN A 1 185 ? 10.390 -13.944 14.563 1.00 65.31 185 ASN A N 1
ATOM 1444 C CA . ASN A 1 185 ? 11.352 -15.051 14.628 1.00 65.31 185 ASN A CA 1
ATOM 1445 C C . ASN A 1 185 ? 10.793 -16.380 14.085 1.00 65.31 185 ASN A C 1
ATOM 1447 O O . ASN A 1 185 ? 11.550 -17.253 13.667 1.00 65.31 185 ASN A O 1
ATOM 1451 N N . LYS A 1 186 ? 9.468 -16.562 14.111 1.00 66.19 186 LYS A N 1
ATOM 1452 C CA . LYS A 1 186 ? 8.793 -17.752 13.580 1.00 66.19 186 LYS A CA 1
ATOM 1453 C C . LYS A 1 186 ? 8.445 -17.620 12.094 1.00 66.19 186 LYS A C 1
ATOM 1455 O O . LYS A 1 186 ? 8.342 -18.641 11.417 1.00 66.19 186 LYS A O 1
ATOM 1460 N N . LEU A 1 187 ? 8.237 -16.399 11.603 1.00 63.06 187 LEU A N 1
ATOM 1461 C CA . LEU A 1 187 ? 7.911 -16.103 10.206 1.00 63.06 187 LEU A CA 1
ATOM 1462 C C . LEU A 1 187 ? 9.155 -16.046 9.304 1.00 63.06 187 LEU A C 1
ATOM 1464 O O . LEU A 1 187 ? 8.998 -16.014 8.088 1.00 63.06 187 LEU A O 1
ATOM 1468 N N . ASN A 1 188 ? 10.363 -16.127 9.880 1.00 57.47 188 ASN A N 1
ATOM 1469 C CA . ASN A 1 188 ? 11.642 -16.199 9.162 1.00 57.47 188 ASN A CA 1
ATOM 1470 C C . ASN A 1 188 ? 11.844 -15.028 8.185 1.00 57.47 188 ASN A C 1
ATOM 1472 O O . ASN A 1 188 ? 12.431 -15.180 7.116 1.00 57.47 188 ASN A O 1
ATOM 1476 N N . ILE A 1 189 ? 11.311 -13.869 8.563 1.00 55.25 189 ILE A N 1
ATOM 1477 C CA . ILE A 1 189 ? 11.597 -12.593 7.930 1.00 55.25 189 ILE A CA 1
ATOM 1478 C C . ILE A 1 189 ? 12.875 -12.119 8.619 1.00 55.25 189 ILE A C 1
ATOM 1480 O O . ILE A 1 189 ? 12.904 -12.057 9.847 1.00 55.25 189 ILE A O 1
ATOM 1484 N N . ASP A 1 190 ? 13.954 -11.878 7.877 1.00 51.25 190 ASP A N 1
ATOM 1485 C CA . ASP A 1 190 ? 15.214 -11.405 8.458 1.00 51.25 190 ASP A CA 1
ATOM 1486 C C . ASP A 1 190 ? 14.954 -10.215 9.412 1.00 51.25 190 ASP A C 1
ATOM 1488 O O . ASP A 1 190 ? 14.518 -9.144 8.993 1.00 51.25 190 ASP A O 1
ATOM 1492 N N . SER A 1 191 ? 15.140 -10.468 10.715 1.00 52.41 191 SER A N 1
ATOM 1493 C CA . SER A 1 191 ? 15.261 -9.525 11.840 1.00 52.41 191 SER A CA 1
ATOM 1494 C C . SER A 1 191 ? 14.337 -8.289 11.889 1.00 52.41 191 SER A C 1
ATOM 1496 O O . SER A 1 191 ? 14.738 -7.265 12.445 1.00 52.41 191 SER A O 1
ATOM 1498 N N . CYS A 1 192 ? 13.092 -8.345 11.405 1.00 52.00 192 CYS A N 1
ATOM 1499 C CA . CYS A 1 192 ? 12.259 -7.145 11.252 1.00 52.00 192 CYS A CA 1
ATOM 1500 C C . CYS A 1 192 ? 11.930 -6.401 12.556 1.00 52.00 192 CYS A C 1
ATOM 1502 O O . CYS A 1 192 ? 11.758 -5.183 12.538 1.00 52.00 192 CYS A O 1
ATOM 1504 N N . ILE A 1 193 ? 11.872 -7.097 13.694 1.00 51.50 193 ILE A N 1
ATOM 1505 C CA . ILE A 1 193 ? 11.504 -6.493 14.990 1.00 51.50 193 ILE A CA 1
ATOM 1506 C C . ILE A 1 193 ? 12.718 -6.109 15.852 1.00 51.50 193 ILE A C 1
ATOM 1508 O O . ILE A 1 193 ? 12.596 -5.303 16.778 1.00 51.50 193 ILE A O 1
ATOM 1512 N N . ASN A 1 194 ? 13.912 -6.627 15.545 1.00 48.38 194 ASN A N 1
ATOM 1513 C CA . ASN A 1 194 ? 15.139 -6.223 16.246 1.00 48.38 194 ASN A CA 1
ATOM 1514 C C . ASN A 1 194 ? 15.697 -4.875 15.766 1.00 48.38 194 ASN A C 1
ATOM 1516 O O . ASN A 1 194 ? 16.551 -4.302 16.437 1.00 48.38 194 ASN A O 1
ATOM 1520 N N . LEU A 1 195 ? 15.233 -4.354 14.636 1.00 51.38 195 LEU A N 1
ATOM 1521 C CA . LEU A 1 195 ? 15.855 -3.216 13.981 1.00 51.38 195 LEU A CA 1
ATOM 1522 C C . LEU A 1 195 ? 15.270 -1.896 14.503 1.00 51.38 195 LEU A C 1
ATOM 1524 O O . LEU A 1 195 ? 14.362 -1.338 13.904 1.00 51.38 195 LEU A O 1
ATOM 1528 N N . LEU A 1 196 ? 15.862 -1.359 15.576 1.00 49.78 196 LEU A N 1
ATOM 1529 C CA . LEU A 1 196 ? 16.521 -0.072 15.357 1.00 49.78 196 LEU A CA 1
ATOM 1530 C C . LEU A 1 196 ? 17.602 -0.409 14.341 1.00 49.78 196 LEU A C 1
ATOM 1532 O O . LEU A 1 196 ? 18.585 -1.058 14.694 1.00 49.78 196 LEU A O 1
ATOM 1536 N N . ASP A 1 197 ? 17.370 -0.115 13.069 1.00 55.00 197 ASP A N 1
ATOM 1537 C CA . ASP A 1 197 ? 18.458 -0.231 12.108 1.00 55.00 197 ASP A CA 1
ATOM 1538 C C . ASP A 1 197 ? 19.544 0.733 12.592 1.00 55.00 197 ASP A C 1
ATOM 1540 O O . ASP A 1 197 ? 19.363 1.942 12.510 1.00 55.00 197 ASP A O 1
ATOM 1544 N N . GLU A 1 198 ? 20.627 0.227 13.187 1.00 53.41 198 GLU A N 1
ATOM 1545 C CA . GLU A 1 198 ? 21.664 1.064 13.807 1.00 53.41 198 GLU A CA 1
ATOM 1546 C C . GLU A 1 198 ? 22.262 2.064 12.803 1.00 53.41 198 GLU A C 1
ATOM 1548 O O . GLU A 1 198 ? 22.791 3.101 13.202 1.00 53.41 198 GLU A O 1
ATOM 1553 N N . ASN A 1 199 ? 22.112 1.797 11.499 1.00 55.19 199 ASN A N 1
ATOM 1554 C CA . ASN A 1 199 ? 22.542 2.685 10.427 1.00 55.19 199 ASN A CA 1
ATOM 1555 C C . ASN A 1 199 ? 21.524 3.790 10.092 1.00 55.19 199 ASN A C 1
ATOM 1557 O O . ASN A 1 199 ? 21.937 4.869 9.670 1.00 55.19 199 ASN A O 1
ATOM 1561 N N . THR A 1 200 ? 20.214 3.556 10.256 1.00 60.25 200 THR A N 1
ATOM 1562 C CA . THR A 1 200 ? 19.156 4.520 9.869 1.00 60.25 200 THR A CA 1
ATOM 1563 C C . THR A 1 200 ? 18.312 5.052 11.034 1.00 60.25 200 THR A C 1
ATOM 1565 O O . THR A 1 200 ? 17.604 6.043 10.870 1.00 60.25 200 THR A O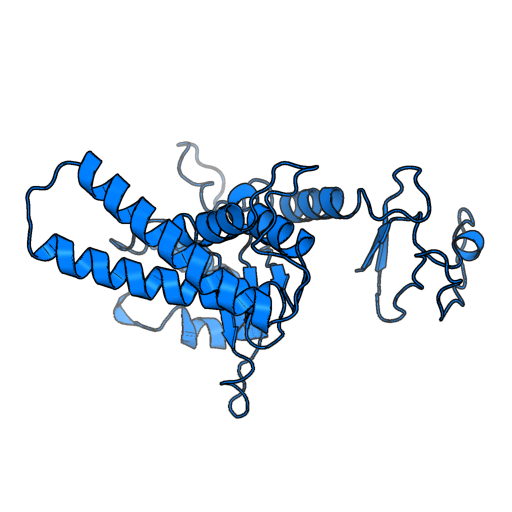 1
ATOM 1568 N N . GLY A 1 201 ? 18.399 4.446 12.219 1.00 70.31 201 GLY A N 1
ATOM 1569 C CA . GLY A 1 201 ? 17.658 4.810 13.430 1.00 70.31 201 GLY A CA 1
ATOM 1570 C C . GLY A 1 201 ? 16.151 4.538 13.370 1.00 70.31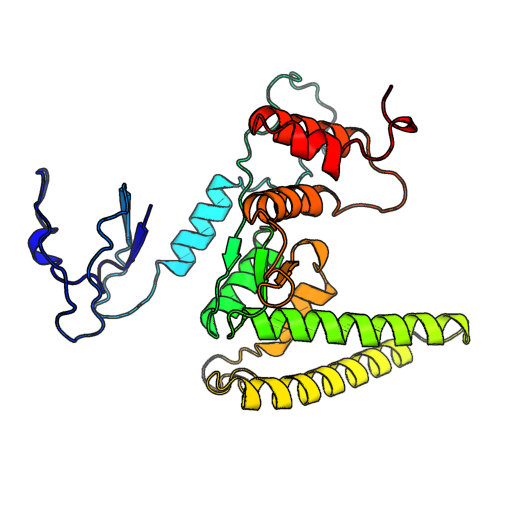 201 GLY A C 1
ATOM 1571 O O . GLY A 1 201 ? 15.411 5.046 14.210 1.00 70.31 201 GLY A O 1
ATOM 1572 N N . ILE A 1 202 ? 15.677 3.785 12.375 1.00 75.44 202 ILE A N 1
ATOM 1573 C CA . ILE A 1 202 ? 14.247 3.542 12.152 1.00 75.44 202 ILE A CA 1
ATOM 1574 C C . ILE A 1 202 ? 13.790 2.374 13.023 1.00 75.44 202 ILE A C 1
ATOM 1576 O O . ILE A 1 202 ? 14.369 1.298 12.928 1.00 75.44 202 ILE A O 1
ATOM 1580 N N . ASP A 1 203 ? 12.734 2.581 13.817 1.00 84.50 203 ASP A N 1
ATOM 1581 C CA . ASP A 1 203 ? 12.017 1.515 14.524 1.00 84.50 203 ASP A CA 1
ATOM 1582 C C . ASP A 1 203 ? 10.770 1.110 13.722 1.00 84.50 203 ASP A C 1
ATOM 1584 O O . ASP A 1 203 ? 9.781 1.844 13.636 1.00 84.50 203 ASP A O 1
ATOM 1588 N N . TYR A 1 204 ? 10.813 -0.076 13.116 1.00 83.06 204 TYR A N 1
ATOM 1589 C CA . TYR A 1 204 ? 9.715 -0.591 12.296 1.00 83.06 204 TYR A CA 1
ATOM 1590 C C . TYR A 1 204 ? 8.461 -0.935 13.103 1.00 83.06 204 TYR A C 1
ATOM 1592 O O . TYR A 1 204 ? 7.352 -0.847 12.569 1.00 83.06 204 TYR A O 1
ATOM 1600 N N . PHE A 1 205 ? 8.602 -1.298 14.382 1.00 85.00 205 PHE A N 1
ATOM 1601 C CA . PHE A 1 205 ? 7.448 -1.538 15.243 1.00 85.00 205 PHE A CA 1
ATOM 1602 C C . PHE A 1 205 ? 6.680 -0.235 15.482 1.00 85.00 205 PHE A C 1
ATOM 1604 O O . PHE A 1 205 ? 5.452 -0.244 15.413 1.00 85.00 205 PHE A O 1
ATOM 1611 N N . GLU A 1 206 ? 7.379 0.887 15.677 1.00 87.31 206 GLU A N 1
ATOM 1612 C CA . GLU A 1 206 ? 6.740 2.201 15.822 1.00 87.31 206 GLU A CA 1
ATOM 1613 C C . GLU A 1 206 ? 5.945 2.599 14.579 1.00 87.31 206 GLU A C 1
ATOM 1615 O O . GLU A 1 206 ? 4.821 3.083 14.704 1.00 87.31 206 GLU A O 1
ATOM 1620 N N . LEU A 1 207 ? 6.472 2.334 13.379 1.00 89.75 207 LEU A N 1
ATOM 1621 C CA . LEU A 1 207 ? 5.751 2.611 12.133 1.00 89.75 207 LEU A CA 1
ATOM 1622 C C . LEU A 1 207 ? 4.439 1.816 12.058 1.00 89.75 207 LEU A C 1
ATOM 1624 O O . LEU A 1 207 ? 3.382 2.370 11.750 1.00 89.75 207 LEU A O 1
ATOM 1628 N N . ILE A 1 208 ? 4.483 0.520 12.370 1.00 90.88 208 ILE A N 1
ATOM 1629 C CA . ILE A 1 208 ? 3.289 -0.337 12.365 1.00 90.88 208 ILE A CA 1
ATOM 1630 C C . ILE A 1 208 ? 2.293 0.130 13.428 1.00 90.88 208 ILE A C 1
ATOM 1632 O O . ILE A 1 208 ? 1.104 0.289 13.139 1.00 90.88 208 ILE A O 1
ATOM 1636 N N . TYR A 1 209 ? 2.782 0.372 14.646 1.00 88.88 209 TYR A N 1
ATOM 1637 C CA . TYR A 1 209 ? 1.966 0.806 15.771 1.00 88.88 209 TYR A CA 1
ATOM 1638 C C . TYR A 1 209 ? 1.267 2.133 15.463 1.00 88.88 209 TYR A C 1
ATOM 1640 O O . TYR A 1 209 ? 0.062 2.246 15.664 1.00 88.88 209 TYR A O 1
ATOM 1648 N N . GLU A 1 210 ? 1.983 3.111 14.904 1.00 90.75 210 GLU A N 1
ATOM 1649 C CA . GLU A 1 210 ? 1.419 4.411 14.539 1.00 90.75 210 GLU A CA 1
ATOM 1650 C C . GLU A 1 210 ? 0.290 4.288 13.504 1.00 90.75 210 GLU A C 1
ATOM 1652 O O . GLU A 1 210 ? -0.740 4.955 13.640 1.00 90.75 210 GLU A O 1
ATOM 1657 N N . CYS A 1 211 ? 0.445 3.419 12.497 1.00 92.38 211 CYS A N 1
ATOM 1658 C CA . CYS A 1 211 ? -0.598 3.179 11.495 1.00 92.38 211 CYS A CA 1
ATOM 1659 C C . CYS A 1 211 ? -1.885 2.649 12.129 1.00 92.38 211 CYS A C 1
ATOM 1661 O O . CYS A 1 211 ? -2.978 3.106 11.799 1.00 92.38 211 CYS A O 1
ATOM 1663 N N . ILE A 1 212 ? -1.751 1.689 13.042 1.00 91.50 212 ILE A N 1
ATOM 1664 C CA . ILE A 1 212 ? -2.876 1.043 13.720 1.00 91.50 212 ILE A CA 1
ATOM 1665 C C . ILE A 1 212 ? -3.535 2.020 14.700 1.00 91.50 212 ILE A C 1
ATOM 1667 O O . ILE A 1 212 ? -4.756 2.174 14.678 1.00 91.50 212 ILE A O 1
ATOM 1671 N N . ASP A 1 213 ? -2.739 2.707 15.517 1.00 87.25 213 ASP A N 1
ATOM 1672 C CA . ASP A 1 213 ? -3.222 3.591 16.578 1.00 87.25 213 ASP A CA 1
ATOM 1673 C C . ASP A 1 213 ? -3.936 4.828 16.024 1.00 87.25 213 ASP A C 1
ATOM 1675 O O . ASP A 1 213 ? -5.042 5.160 16.449 1.00 87.25 213 ASP A O 1
ATOM 1679 N N . LYS A 1 214 ? -3.344 5.488 15.020 1.00 85.06 214 LYS A N 1
ATOM 1680 C CA . LYS A 1 214 ? -3.875 6.753 14.492 1.00 85.06 214 LYS A CA 1
ATOM 1681 C C . LYS A 1 214 ? -4.832 6.580 13.318 1.00 85.06 214 LYS A C 1
ATOM 1683 O O . LYS A 1 214 ? -5.686 7.439 13.110 1.00 85.06 214 LYS A O 1
ATOM 1688 N N . ARG A 1 215 ? -4.662 5.535 12.500 1.00 85.00 215 ARG A N 1
ATOM 1689 C CA . ARG A 1 215 ? -5.335 5.398 11.194 1.00 85.00 215 ARG A CA 1
ATOM 1690 C C . ARG A 1 215 ? -5.742 3.957 10.865 1.00 85.00 215 ARG A C 1
ATOM 1692 O O . ARG A 1 215 ? -5.737 3.564 9.702 1.00 85.00 215 ARG A O 1
ATOM 1699 N N . SER A 1 216 ? -6.185 3.184 11.858 1.00 86.94 216 SER A N 1
ATOM 1700 C CA . SER A 1 216 ? -6.665 1.804 11.649 1.00 86.94 216 SER A CA 1
ATOM 1701 C C . SER A 1 216 ? -7.724 1.650 10.549 1.00 86.94 216 SER A C 1
ATOM 1703 O O . SER A 1 216 ? -7.753 0.611 9.903 1.00 86.94 216 SER A O 1
ATOM 1705 N N . ILE A 1 217 ? -8.556 2.667 10.287 1.00 86.56 217 ILE A N 1
ATOM 1706 C CA . ILE A 1 217 ? -9.577 2.634 9.220 1.00 86.56 217 ILE A CA 1
ATOM 1707 C C . ILE A 1 217 ? -8.992 2.560 7.798 1.00 86.56 217 ILE A C 1
ATOM 1709 O O . ILE A 1 217 ? -9.660 2.105 6.872 1.00 86.56 217 ILE A O 1
ATOM 1713 N N . PHE A 1 218 ? -7.736 2.980 7.618 1.00 89.75 218 PHE A N 1
ATOM 1714 C CA . PHE A 1 218 ? -7.023 2.884 6.344 1.00 89.75 218 PHE A CA 1
ATOM 1715 C C . PHE A 1 218 ? -6.426 1.492 6.120 1.00 89.75 218 PHE A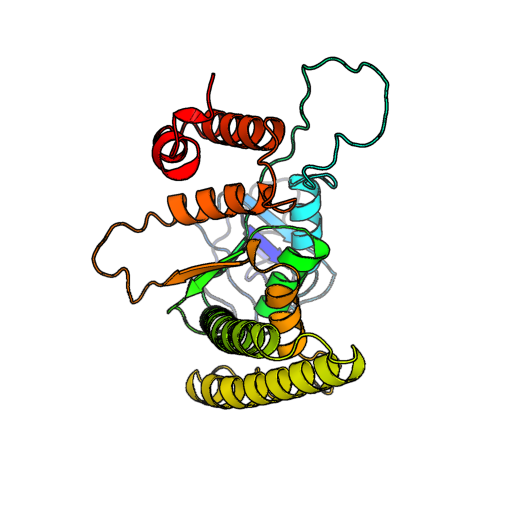 C 1
ATOM 1717 O O . PHE A 1 218 ? -6.058 1.173 4.993 1.00 89.75 218 PHE A O 1
ATOM 1724 N N . LEU A 1 219 ? -6.330 0.662 7.161 1.00 92.44 219 LEU A N 1
ATOM 1725 C CA . LEU A 1 219 ? -5.785 -0.689 7.083 1.00 92.44 219 LEU A CA 1
ATOM 1726 C C . LEU A 1 219 ? -6.922 -1.697 6.906 1.00 92.44 219 LEU A C 1
ATOM 1728 O O . LEU A 1 219 ? -7.761 -1.874 7.787 1.00 92.44 219 LEU A O 1
ATOM 1732 N N . ASN A 1 220 ? -6.934 -2.388 5.770 1.00 92.31 220 ASN A N 1
ATOM 1733 C CA . ASN A 1 220 ? -7.931 -3.400 5.441 1.00 92.31 220 ASN A CA 1
ATOM 1734 C C . ASN A 1 220 ? -7.225 -4.747 5.287 1.00 92.31 220 ASN A C 1
ATOM 1736 O O . ASN A 1 220 ? -6.247 -4.852 4.553 1.00 92.31 220 ASN A O 1
ATOM 1740 N N . PHE A 1 221 ? -7.707 -5.775 5.981 1.00 91.38 221 PHE A N 1
ATOM 1741 C CA . PHE A 1 221 ? -7.074 -7.094 6.011 1.00 91.38 221 PHE A CA 1
ATOM 1742 C C . PHE A 1 221 ? -7.951 -8.128 5.309 1.00 91.38 221 PHE A C 1
ATOM 1744 O O . PHE A 1 221 ? -9.130 -8.257 5.638 1.00 91.38 221 PHE A O 1
ATOM 1751 N N . VAL A 1 222 ? -7.366 -8.887 4.383 1.00 89.69 222 VAL A N 1
ATOM 1752 C CA . VAL A 1 222 ? -8.021 -10.011 3.694 1.00 89.69 222 VAL A CA 1
ATOM 1753 C C . VAL A 1 222 ? -7.260 -11.288 4.030 1.00 89.69 222 VAL A C 1
ATOM 1755 O O . VAL A 1 222 ? -6.102 -11.417 3.649 1.00 89.69 222 VAL A O 1
ATOM 1758 N N . ASP A 1 223 ? -7.879 -12.220 4.761 1.00 84.81 223 ASP A N 1
ATOM 1759 C CA . ASP A 1 223 ? -7.225 -13.462 5.201 1.00 84.81 223 ASP A CA 1
ATOM 1760 C C . ASP A 1 223 ? -7.417 -14.598 4.189 1.00 84.81 223 ASP A C 1
ATOM 1762 O O . ASP A 1 223 ? -8.469 -15.236 4.117 1.00 84.81 223 ASP A O 1
ATOM 1766 N N . LEU A 1 224 ? -6.365 -14.904 3.435 1.00 76.50 224 LEU A N 1
ATOM 1767 C CA . LEU A 1 224 ? -6.398 -15.943 2.408 1.00 76.50 224 LEU A CA 1
ATOM 1768 C C . LEU A 1 224 ? -6.567 -17.364 2.977 1.00 76.50 224 LEU A C 1
ATOM 1770 O O . LEU A 1 224 ? -7.041 -18.247 2.267 1.00 76.50 224 LEU A O 1
ATOM 1774 N N . LYS A 1 225 ? -6.211 -17.620 4.245 1.00 70.75 225 LYS A N 1
ATOM 1775 C CA . LYS A 1 225 ? -6.295 -18.965 4.854 1.00 70.75 225 LYS A CA 1
ATOM 1776 C C . LYS A 1 225 ? -7.715 -19.307 5.295 1.00 70.75 225 LYS A C 1
ATOM 1778 O O . LYS A 1 225 ? -8.114 -20.471 5.236 1.00 70.75 225 LYS A O 1
ATOM 1783 N N . VAL A 1 226 ? -8.477 -18.307 5.734 1.00 63.25 226 VAL A N 1
ATOM 1784 C CA . VAL A 1 226 ? -9.886 -18.462 6.136 1.00 63.25 226 VAL A CA 1
ATOM 1785 C C . VAL A 1 226 ? -10.806 -18.519 4.910 1.00 63.25 226 VAL A C 1
ATOM 1787 O O . VAL A 1 226 ? -11.852 -19.167 4.944 1.00 63.25 226 VAL A O 1
ATOM 1790 N N . HIS A 1 227 ? -10.389 -17.914 3.800 1.00 56.59 227 HIS A N 1
ATOM 1791 C CA . HIS A 1 227 ? -11.200 -17.741 2.597 1.00 56.59 227 HIS A CA 1
ATOM 1792 C C . HIS A 1 227 ? -11.071 -18.844 1.532 1.00 56.59 227 HIS A C 1
ATOM 1794 O O . HIS A 1 227 ? -11.537 -18.672 0.410 1.00 56.59 227 HIS A O 1
ATOM 1800 N N . ASN A 1 228 ? -10.557 -20.028 1.883 1.00 51.72 228 ASN A N 1
ATOM 1801 C CA . ASN A 1 228 ? -10.421 -21.161 0.951 1.00 51.72 228 ASN A CA 1
ATOM 1802 C C . ASN A 1 228 ? -11.739 -21.651 0.296 1.00 51.72 228 ASN A C 1
ATOM 1804 O O . ASN A 1 228 ? -11.671 -22.496 -0.593 1.00 51.72 228 ASN A O 1
ATOM 1808 N N . TYR A 1 229 ? -12.922 -21.181 0.726 1.00 45.75 229 TYR A N 1
ATOM 1809 C CA . TYR A 1 229 ? -14.218 -21.716 0.272 1.00 45.75 229 TYR A CA 1
ATOM 1810 C C . TYR A 1 229 ? -15.336 -20.715 -0.044 1.00 45.75 229 TYR A C 1
ATOM 1812 O O . TYR A 1 229 ? -16.444 -21.152 -0.346 1.00 45.75 229 TYR A O 1
ATOM 1820 N N . VAL A 1 230 ? -15.100 -19.405 -0.033 1.00 48.62 230 VAL A N 1
ATOM 1821 C CA . VAL A 1 230 ? -16.120 -18.448 -0.494 1.00 48.62 230 VAL A CA 1
ATOM 1822 C C . VAL A 1 230 ? -15.409 -17.305 -1.190 1.00 48.62 230 VAL A C 1
ATOM 1824 O O . VAL A 1 230 ? -14.526 -16.710 -0.581 1.00 48.62 230 VAL A O 1
ATOM 1827 N N . GLU A 1 231 ? -15.802 -17.054 -2.441 1.00 55.84 231 GLU A N 1
ATOM 1828 C CA . GLU A 1 231 ? -15.514 -15.887 -3.286 1.00 55.84 231 GLU A CA 1
ATOM 1829 C C . GLU A 1 231 ? -15.372 -14.601 -2.456 1.00 55.84 231 GLU A C 1
ATOM 1831 O O . GLU A 1 231 ? -16.300 -13.810 -2.301 1.00 55.84 231 GLU A O 1
ATOM 1836 N N . THR A 1 232 ? -14.202 -14.391 -1.858 1.00 55.91 232 THR A N 1
ATOM 1837 C CA . THR A 1 232 ? -13.819 -13.067 -1.387 1.00 55.91 232 THR A CA 1
ATOM 1838 C C . THR A 1 232 ? -13.217 -12.443 -2.613 1.00 55.91 232 THR A C 1
ATOM 1840 O O . THR A 1 232 ? -12.029 -12.569 -2.896 1.00 55.91 232 THR A O 1
ATOM 1843 N N . ASP A 1 233 ? -14.115 -11.874 -3.394 1.00 72.19 233 ASP A N 1
ATOM 1844 C CA . ASP A 1 233 ? -13.835 -10.957 -4.471 1.00 72.19 233 ASP A CA 1
ATOM 1845 C C . ASP A 1 233 ? -12.859 -9.907 -3.915 1.00 72.19 233 ASP A C 1
ATOM 1847 O O . ASP A 1 233 ? -13.231 -9.008 -3.157 1.00 72.19 233 ASP A O 1
ATOM 1851 N N . ILE A 1 234 ? -11.556 -10.085 -4.178 1.00 82.56 234 ILE A N 1
ATOM 1852 C CA . ILE A 1 234 ? -10.497 -9.154 -3.753 1.00 82.56 234 ILE A CA 1
ATOM 1853 C C . ILE A 1 234 ? -10.849 -7.750 -4.256 1.00 82.56 234 ILE A C 1
ATOM 1855 O O . ILE A 1 234 ? -10.584 -6.761 -3.579 1.00 82.56 234 ILE A O 1
ATOM 1859 N N . ASP A 1 235 ? -11.526 -7.663 -5.401 1.00 83.69 235 ASP A N 1
ATOM 1860 C CA . ASP A 1 235 ? -12.149 -6.447 -5.901 1.00 83.69 235 ASP A CA 1
ATOM 1861 C C . ASP A 1 235 ? -13.150 -5.848 -4.905 1.00 83.69 235 ASP A C 1
ATOM 1863 O O . ASP A 1 235 ? -13.046 -4.658 -4.623 1.00 83.69 235 ASP A O 1
ATOM 1867 N N . LEU A 1 236 ? -14.060 -6.621 -4.302 1.00 82.44 236 LEU A N 1
ATOM 1868 C CA . LEU A 1 236 ? -14.960 -6.101 -3.265 1.00 82.44 236 LEU A CA 1
ATOM 1869 C C . LEU A 1 236 ? -14.191 -5.581 -2.049 1.00 82.44 236 LEU A C 1
ATOM 1871 O O . LEU A 1 236 ? -14.552 -4.531 -1.521 1.00 82.44 236 LEU A O 1
ATOM 1875 N N . ALA A 1 237 ? -13.124 -6.261 -1.623 1.00 84.75 237 ALA A N 1
ATOM 1876 C CA . ALA A 1 237 ? -12.292 -5.790 -0.514 1.00 84.75 237 ALA A CA 1
ATOM 1877 C C . ALA A 1 237 ? -11.564 -4.478 -0.853 1.00 84.75 237 ALA A C 1
ATOM 1879 O O . ALA A 1 237 ? -11.507 -3.568 -0.025 1.00 84.75 237 ALA A O 1
ATOM 1880 N N . ILE A 1 238 ? -11.061 -4.349 -2.084 1.00 88.69 238 ILE A N 1
ATOM 1881 C CA . ILE A 1 238 ? -10.431 -3.126 -2.595 1.00 88.69 238 ILE A CA 1
ATOM 1882 C C . ILE A 1 238 ? -11.438 -1.973 -2.634 1.00 88.69 238 ILE A C 1
ATOM 1884 O O . ILE A 1 238 ? -11.164 -0.875 -2.148 1.00 88.69 238 ILE A O 1
ATOM 1888 N N . LEU A 1 239 ? -12.628 -2.224 -3.171 1.00 87.38 239 LEU A N 1
ATOM 1889 C CA . LEU A 1 239 ? -13.696 -1.233 -3.267 1.00 87.38 239 LEU A CA 1
ATOM 1890 C C . LEU A 1 239 ? -14.199 -0.825 -1.877 1.00 87.38 239 LEU A C 1
ATOM 1892 O O . LEU A 1 239 ? -14.430 0.354 -1.611 1.00 87.38 239 LEU A O 1
ATOM 1896 N N . GLN A 1 240 ? -14.311 -1.784 -0.958 1.00 83.06 240 GLN A N 1
ATOM 1897 C CA . GLN A 1 240 ? -14.665 -1.520 0.429 1.00 83.06 240 GLN A CA 1
ATOM 1898 C C . GLN A 1 240 ? -13.588 -0.688 1.136 1.00 83.06 240 GLN A C 1
ATOM 1900 O O . GLN A 1 240 ? -13.940 0.218 1.886 1.00 83.06 240 GLN A O 1
ATOM 1905 N N . ALA A 1 241 ? -12.301 -0.935 0.883 1.00 86.56 241 ALA A N 1
ATOM 1906 C CA . ALA A 1 241 ? -11.211 -0.145 1.454 1.00 86.56 241 ALA A CA 1
ATOM 1907 C C . ALA A 1 241 ? -11.296 1.334 1.044 1.00 86.56 241 ALA A C 1
ATOM 1909 O O . ALA A 1 241 ? -11.153 2.220 1.889 1.00 86.56 241 ALA A O 1
ATOM 1910 N N . LEU A 1 242 ? -11.608 1.600 -0.229 1.00 85.31 242 LEU A N 1
ATOM 1911 C CA . LEU A 1 242 ? -11.842 2.954 -0.740 1.00 85.31 242 LEU A CA 1
ATOM 1912 C C . LEU A 1 242 ? -13.052 3.624 -0.075 1.00 85.31 242 LEU A C 1
ATOM 1914 O O . LEU A 1 242 ? -12.990 4.797 0.290 1.00 85.31 242 LEU A O 1
ATOM 1918 N N . LEU A 1 243 ? -14.141 2.880 0.136 1.00 80.00 243 LEU A N 1
ATOM 1919 C CA . LEU A 1 243 ? -15.330 3.401 0.813 1.00 80.00 243 LEU A CA 1
ATOM 1920 C C . LEU A 1 243 ? -15.097 3.633 2.311 1.00 80.00 243 LEU A C 1
ATOM 1922 O O . LEU A 1 243 ? -15.562 4.637 2.844 1.00 80.00 243 LEU A O 1
ATOM 1926 N N . ASN A 1 244 ? -14.365 2.754 2.996 1.00 77.94 244 ASN A N 1
ATOM 1927 C CA . ASN A 1 244 ? -14.136 2.840 4.440 1.00 77.94 244 ASN A CA 1
ATOM 1928 C C . ASN A 1 244 ? -13.409 4.134 4.839 1.00 77.94 244 ASN A C 1
ATOM 1930 O O . ASN A 1 244 ? -13.722 4.745 5.858 1.00 77.94 244 ASN A O 1
ATOM 1934 N N . VAL A 1 245 ? -12.472 4.594 4.013 1.00 71.81 245 VAL A N 1
ATOM 1935 C CA . VAL A 1 245 ? -11.699 5.814 4.284 1.00 71.81 245 VAL A CA 1
ATOM 1936 C C . VAL A 1 245 ? -12.552 7.087 4.246 1.00 71.81 245 VAL A C 1
ATOM 1938 O O . VAL A 1 245 ? -12.235 8.060 4.928 1.00 71.81 245 VAL A O 1
ATOM 1941 N N . THR A 1 246 ? -13.692 7.081 3.550 1.00 63.94 246 THR A N 1
ATOM 1942 C CA . THR A 1 246 ? -14.617 8.234 3.544 1.00 63.94 246 THR A CA 1
ATOM 1943 C C . THR A 1 246 ? -15.278 8.510 4.909 1.00 63.94 246 THR A C 1
ATOM 1945 O O . THR A 1 246 ? -15.876 9.569 5.093 1.00 63.94 246 THR A O 1
ATOM 1948 N N . PHE A 1 247 ? -15.133 7.604 5.889 1.00 59.94 247 PHE A N 1
ATOM 1949 C CA . PHE A 1 247 ? -15.691 7.715 7.243 1.00 59.94 247 PHE A CA 1
ATOM 1950 C C . PHE A 1 247 ? -14.720 8.294 8.295 1.00 59.94 247 PHE A C 1
ATOM 1952 O O . PHE A 1 247 ? -14.986 8.159 9.486 1.00 59.94 247 PHE A O 1
ATOM 1959 N N . GLU A 1 248 ? -13.601 8.929 7.907 1.00 54.62 248 GLU A N 1
ATOM 1960 C CA . GLU A 1 248 ? -12.582 9.443 8.855 1.00 54.62 248 GLU A CA 1
ATOM 1961 C C . GLU A 1 248 ? -13.151 10.437 9.905 1.00 54.62 248 GLU A C 1
ATOM 1963 O O . GLU A 1 248 ? -12.541 10.610 10.957 1.00 54.62 248 GLU A O 1
ATOM 1968 N N . ASN A 1 249 ? -14.343 11.022 9.688 1.00 42.78 249 ASN A N 1
ATOM 1969 C CA . ASN A 1 249 ? -14.977 11.964 10.619 1.00 42.78 249 ASN A CA 1
ATOM 1970 C C . ASN A 1 249 ? -16.338 11.471 11.157 1.00 42.78 249 ASN A C 1
ATOM 1972 O O . ASN A 1 249 ? -17.281 11.279 10.392 1.00 42.78 249 ASN A O 1
ATOM 1976 N N . ASP A 1 250 ? -16.400 11.360 12.488 1.00 43.84 250 ASP A N 1
ATOM 1977 C CA . ASP A 1 250 ? -17.559 11.267 13.387 1.00 43.84 250 ASP A CA 1
ATOM 1978 C C . ASP A 1 250 ? -18.595 10.143 13.178 1.00 43.84 250 ASP A C 1
ATOM 1980 O O . ASP A 1 250 ? -19.516 10.191 12.367 1.00 43.84 250 ASP A O 1
ATOM 1984 N N . LEU A 1 251 ? -18.529 9.169 14.094 1.00 48.06 251 LEU A N 1
ATOM 1985 C CA . LEU A 1 251 ? -19.527 8.117 14.330 1.00 48.06 251 LEU A CA 1
ATOM 1986 C C . LEU A 1 251 ? -20.897 8.651 14.805 1.00 48.06 251 LEU A C 1
ATOM 1988 O O . LEU A 1 251 ? -21.816 7.856 15.008 1.00 48.06 251 LEU A O 1
ATOM 1992 N N . SER A 1 252 ? -21.036 9.960 15.040 1.00 48.03 252 SER A N 1
ATOM 1993 C CA . SER A 1 252 ? -22.210 10.548 15.693 1.00 48.03 252 SER A CA 1
ATOM 1994 C C . SER A 1 252 ? -23.308 11.014 14.738 1.00 48.03 252 SER A C 1
ATOM 1996 O O . SER A 1 252 ? -24.442 11.107 15.185 1.00 48.03 252 SER A O 1
ATOM 1998 N N . GLU A 1 253 ? -23.046 11.198 13.444 1.00 49.56 253 GLU A N 1
ATOM 1999 C CA . GLU A 1 253 ? -24.070 11.386 12.409 1.00 49.56 253 GLU A CA 1
ATOM 2000 C C . GLU A 1 253 ? -23.387 11.238 11.040 1.00 49.56 253 GLU A C 1
ATOM 2002 O O . GLU A 1 253 ? -22.591 12.089 10.658 1.00 49.56 253 GLU A O 1
ATOM 2007 N N . MET A 1 254 ? -23.666 10.161 10.285 1.00 53.56 254 MET A N 1
ATOM 2008 C CA . MET A 1 254 ? -23.190 10.066 8.894 1.00 53.56 254 MET A CA 1
ATOM 2009 C C . MET A 1 254 ? -23.660 11.309 8.138 1.00 53.56 254 MET A C 1
ATOM 2011 O O . MET A 1 254 ? -24.865 11.460 7.896 1.00 53.56 254 MET A O 1
ATOM 2015 N N . ASN A 1 255 ? -22.723 12.159 7.728 1.00 63.56 255 ASN A N 1
ATOM 2016 C CA . ASN A 1 255 ? -23.058 13.348 6.971 1.00 63.56 255 ASN A CA 1
ATOM 2017 C C . ASN A 1 255 ? -23.658 12.902 5.624 1.00 63.56 255 ASN A C 1
ATOM 2019 O O . ASN A 1 255 ? -23.114 12.037 4.932 1.00 63.56 255 ASN A O 1
ATOM 2023 N N . ILE A 1 256 ? -24.817 13.449 5.251 1.00 68.62 256 ILE A N 1
ATOM 2024 C CA . ILE A 1 256 ? -25.527 13.104 4.002 1.00 68.62 256 ILE A CA 1
ATOM 2025 C C . ILE A 1 256 ? -24.607 13.299 2.785 1.00 68.62 256 ILE A C 1
ATOM 2027 O O . ILE A 1 256 ? -24.747 12.613 1.774 1.00 68.62 256 ILE A O 1
ATOM 2031 N N . GLU A 1 257 ? -23.650 14.215 2.898 1.00 69.00 257 GLU A N 1
ATOM 2032 C CA . GLU A 1 257 ? -22.630 14.501 1.894 1.00 69.00 257 GLU A CA 1
ATOM 2033 C C . GLU A 1 257 ? -21.676 13.319 1.656 1.00 69.00 257 GLU A C 1
ATOM 2035 O O . GLU A 1 257 ? -21.560 12.875 0.518 1.00 69.00 257 GLU A O 1
ATOM 2040 N N . GLN A 1 258 ? -21.125 12.704 2.711 1.00 70.00 258 GLN A N 1
ATOM 2041 C CA . GLN A 1 258 ? -20.265 11.512 2.596 1.00 70.00 258 GLN A CA 1
ATOM 2042 C C . GLN A 1 258 ? -21.012 10.344 1.938 1.00 70.00 258 GLN A C 1
ATOM 2044 O O . GLN A 1 258 ? -20.495 9.662 1.057 1.00 70.00 258 GLN A O 1
ATOM 2049 N N . LYS A 1 259 ? -22.281 10.142 2.313 1.00 72.38 259 LYS A N 1
ATOM 2050 C CA . LYS A 1 259 ? -23.152 9.133 1.688 1.00 72.38 259 LYS A CA 1
ATOM 2051 C C . LYS A 1 259 ? -23.366 9.377 0.194 1.00 72.38 259 LYS A C 1
ATOM 2053 O O . LYS A 1 259 ? -23.426 8.424 -0.582 1.00 72.38 259 LYS A O 1
ATOM 2058 N N . ARG A 1 260 ? -23.521 10.640 -0.211 1.00 74.81 260 ARG A N 1
ATOM 2059 C CA . ARG A 1 260 ? -23.665 11.017 -1.624 1.00 74.81 260 ARG A CA 1
ATOM 2060 C C . ARG A 1 260 ? -22.378 10.772 -2.398 1.00 74.81 260 ARG A C 1
ATOM 2062 O O . ARG A 1 260 ? -22.450 10.270 -3.510 1.00 74.81 260 ARG A O 1
ATOM 2069 N N . GLU A 1 261 ? -21.227 11.063 -1.810 1.00 72.81 261 GLU A N 1
ATOM 2070 C CA . GLU A 1 261 ? -19.929 10.809 -2.442 1.00 72.81 261 GLU A CA 1
ATOM 2071 C C . GLU A 1 261 ? -19.670 9.315 -2.640 1.00 72.81 261 GLU A C 1
ATOM 2073 O O . GLU A 1 261 ? -19.281 8.906 -3.730 1.00 72.81 261 GLU A O 1
ATOM 2078 N N . GLN A 1 262 ? -20.000 8.476 -1.655 1.00 75.81 262 GLN A N 1
ATOM 2079 C CA . GLN A 1 262 ? -19.955 7.019 -1.824 1.00 75.81 262 GLN A CA 1
ATOM 2080 C C . GLN A 1 262 ? -20.860 6.531 -2.959 1.00 75.81 262 GLN A C 1
ATOM 2082 O O . GLN A 1 262 ? -20.482 5.642 -3.722 1.00 75.81 262 GLN A O 1
ATOM 2087 N N . LEU A 1 263 ? -22.061 7.106 -3.078 1.00 78.44 263 LEU A N 1
ATOM 2088 C CA . LEU A 1 263 ? -22.984 6.771 -4.157 1.00 78.44 263 LEU A CA 1
ATOM 2089 C C . LEU A 1 263 ? -22.429 7.206 -5.521 1.00 78.44 263 LEU A C 1
ATOM 2091 O O . LEU A 1 263 ? -22.536 6.445 -6.478 1.00 78.44 263 LEU A O 1
ATOM 2095 N N . ASN A 1 264 ? -21.813 8.388 -5.600 1.00 78.88 264 ASN A N 1
ATOM 2096 C CA . ASN A 1 264 ? -21.165 8.879 -6.816 1.00 78.88 264 ASN A CA 1
ATOM 2097 C C . ASN A 1 264 ? -20.008 7.965 -7.235 1.00 78.88 264 ASN A C 1
ATOM 2099 O O . ASN A 1 264 ? -19.974 7.546 -8.386 1.00 78.88 264 ASN A O 1
ATOM 2103 N N . LEU A 1 265 ? -19.139 7.565 -6.301 1.00 78.56 265 LEU A N 1
ATOM 2104 C CA . LEU A 1 265 ? -18.057 6.612 -6.576 1.00 78.56 265 LEU A CA 1
ATOM 2105 C C . LEU A 1 265 ? -18.598 5.269 -7.084 1.00 78.56 265 LEU A C 1
ATOM 2107 O O . LEU A 1 265 ? -18.139 4.746 -8.095 1.00 78.56 265 LEU A O 1
ATOM 2111 N N . ALA A 1 266 ? -19.628 4.721 -6.436 1.00 80.81 266 ALA A N 1
ATOM 2112 C CA . ALA A 1 266 ? -20.228 3.463 -6.876 1.00 80.81 266 ALA A CA 1
ATOM 2113 C C . ALA A 1 266 ? -20.924 3.572 -8.250 1.00 80.81 266 ALA A C 1
ATOM 2115 O O . ALA A 1 266 ? -20.934 2.602 -9.016 1.00 80.81 266 ALA A O 1
ATOM 2116 N N . LEU A 1 267 ? -21.489 4.743 -8.573 1.00 82.31 267 LEU A N 1
ATOM 2117 C CA . LEU A 1 267 ? -22.042 5.062 -9.893 1.00 82.31 267 LEU A CA 1
ATOM 2118 C C . LEU A 1 267 ? -20.943 5.151 -10.957 1.00 82.31 267 LEU A C 1
ATOM 2120 O O . LEU A 1 267 ? -21.104 4.564 -12.027 1.00 82.31 267 LEU A O 1
ATOM 2124 N N . GLU A 1 268 ? -19.832 5.829 -10.664 1.00 82.69 268 GLU A N 1
ATOM 2125 C CA . GLU A 1 268 ? -18.663 5.916 -11.547 1.00 82.69 268 GLU A CA 1
ATOM 2126 C C . GLU A 1 268 ? -18.067 4.537 -11.832 1.00 82.69 268 GLU A C 1
ATOM 2128 O O . GLU A 1 268 ? -17.748 4.221 -12.978 1.00 82.69 268 GLU A O 1
ATOM 2133 N N . TRP A 1 269 ? -17.993 3.678 -10.814 1.00 84.00 269 TRP A N 1
ATOM 2134 C CA . TRP A 1 269 ? -17.525 2.299 -10.958 1.00 84.00 269 TRP A CA 1
ATOM 2135 C C . TRP A 1 269 ? -18.532 1.374 -11.649 1.00 84.00 269 TRP A C 1
ATOM 2137 O O . TRP A 1 269 ? -18.187 0.238 -11.962 1.00 84.00 269 TRP A O 1
ATOM 2147 N N . GLN A 1 270 ? -19.770 1.825 -11.884 1.00 84.50 270 GLN A N 1
ATOM 2148 C CA . GLN A 1 270 ? -20.859 1.032 -12.469 1.00 84.50 270 GLN A CA 1
ATOM 2149 C C . GLN A 1 270 ? -21.133 -0.289 -11.717 1.00 84.50 270 GLN A C 1
ATOM 2151 O O . GLN A 1 270 ? -21.549 -1.288 -12.308 1.00 84.50 270 GLN A O 1
ATOM 2156 N N . ARG A 1 271 ? -20.933 -0.300 -10.393 1.00 81.25 271 ARG A N 1
ATOM 2157 C CA . ARG A 1 271 ? -21.036 -1.495 -9.537 1.00 81.25 271 ARG A CA 1
ATOM 2158 C C . ARG A 1 271 ? -22.203 -1.381 -8.553 1.00 81.25 271 ARG A C 1
ATOM 2160 O O . ARG A 1 271 ? -22.090 -0.840 -7.454 1.00 81.25 271 ARG A O 1
ATOM 2167 N N . ILE A 1 272 ? -23.366 -1.896 -8.959 1.00 81.00 272 ILE A N 1
ATOM 2168 C CA . ILE A 1 272 ? -24.616 -1.818 -8.175 1.00 81.00 272 ILE A CA 1
ATOM 2169 C C . ILE A 1 272 ? -24.624 -2.719 -6.932 1.00 81.00 272 ILE A C 1
ATOM 2171 O O . ILE A 1 272 ? -25.314 -2.448 -5.949 1.00 81.00 272 ILE A O 1
ATOM 2175 N N . ASP A 1 273 ? -23.871 -3.808 -6.983 1.00 80.31 273 ASP A N 1
ATOM 2176 C CA . ASP A 1 273 ? -23.661 -4.743 -5.887 1.00 80.31 273 ASP A CA 1
ATOM 2177 C C . ASP A 1 273 ? -23.012 -4.054 -4.682 1.00 80.31 273 ASP A C 1
ATOM 2179 O O . ASP A 1 273 ? -23.468 -4.254 -3.559 1.00 80.31 273 ASP A O 1
ATOM 2183 N N . ILE A 1 274 ? -22.053 -3.149 -4.908 1.00 79.62 274 ILE A N 1
ATOM 2184 C CA . ILE A 1 274 ? -21.436 -2.339 -3.848 1.00 79.62 274 ILE A CA 1
ATOM 2185 C C . ILE A 1 274 ? -22.478 -1.458 -3.155 1.00 79.62 274 ILE A C 1
ATOM 2187 O O . ILE A 1 274 ? -22.521 -1.380 -1.926 1.00 79.62 274 ILE A O 1
ATOM 2191 N N . VAL A 1 275 ? -23.357 -0.817 -3.932 1.00 77.12 275 VAL A N 1
ATOM 2192 C CA . VAL A 1 275 ? -24.402 0.062 -3.388 1.00 77.12 275 VAL A CA 1
ATOM 2193 C C . VAL A 1 275 ? -25.326 -0.722 -2.461 1.00 77.12 275 VAL A C 1
ATOM 2195 O O . VAL A 1 275 ? -25.587 -0.291 -1.338 1.00 77.12 275 VAL A O 1
ATOM 2198 N N . LYS A 1 276 ? -25.786 -1.896 -2.903 1.00 75.75 276 LYS A N 1
ATOM 2199 C CA . LYS A 1 276 ? -26.679 -2.756 -2.116 1.00 75.75 276 LYS A CA 1
ATOM 2200 C C . LYS A 1 276 ? -25.986 -3.320 -0.880 1.00 75.75 276 LYS A C 1
ATOM 2202 O O . LYS A 1 276 ? -26.558 -3.296 0.207 1.00 75.75 276 LYS A O 1
ATOM 2207 N N . ASN A 1 277 ? -24.758 -3.803 -1.047 1.00 73.94 277 ASN A N 1
ATOM 2208 C CA . ASN A 1 277 ? -24.048 -4.526 -0.003 1.00 73.94 277 ASN A CA 1
ATOM 2209 C C . ASN A 1 277 ? -23.424 -3.606 1.038 1.00 73.94 277 ASN A C 1
ATOM 2211 O O . ASN A 1 277 ? -23.344 -4.021 2.184 1.00 73.94 277 ASN A O 1
ATOM 2215 N N . PHE A 1 278 ? -22.994 -2.391 0.689 1.00 72.00 278 PHE A N 1
ATOM 2216 C CA . PHE A 1 278 ? -22.216 -1.533 1.592 1.00 72.00 278 PHE A CA 1
ATOM 2217 C C . PHE A 1 278 ? -22.879 -0.185 1.903 1.00 72.00 278 PHE A C 1
ATOM 2219 O O . PHE A 1 278 ? -22.814 0.252 3.050 1.00 72.00 278 PHE A O 1
ATOM 2226 N N . ILE A 1 279 ? -23.572 0.442 0.946 1.00 71.06 279 ILE A N 1
ATOM 2227 C CA . ILE A 1 279 ? -24.084 1.822 1.089 1.00 71.06 279 ILE A CA 1
ATOM 2228 C C . ILE A 1 279 ? -25.538 1.850 1.599 1.00 71.06 279 ILE A C 1
ATOM 2230 O O . ILE A 1 279 ? -25.889 2.605 2.509 1.00 71.06 279 ILE A O 1
ATOM 2234 N N . MET A 1 280 ? -26.404 0.998 1.048 1.00 71.56 280 MET A N 1
ATOM 2235 C CA . MET A 1 280 ? -27.848 0.980 1.316 1.00 71.56 280 MET A CA 1
ATOM 2236 C C . MET A 1 280 ? -28.287 -0.117 2.296 1.00 71.56 280 MET A C 1
ATOM 2238 O O . MET A 1 280 ? -29.440 -0.537 2.270 1.00 71.56 280 MET A O 1
ATOM 2242 N N . LYS A 1 281 ? -27.420 -0.544 3.227 1.00 65.75 281 LYS A N 1
ATOM 2243 C CA . LYS A 1 281 ? -27.784 -1.561 4.239 1.00 65.75 281 LYS A CA 1
ATOM 2244 C C . LYS A 1 281 ? -29.012 -1.183 5.084 1.00 65.75 281 LYS A C 1
ATOM 2246 O O . LYS A 1 281 ? -29.716 -2.065 5.561 1.00 65.75 281 LYS A O 1
ATOM 2251 N N . ASN A 1 282 ? -29.267 0.116 5.274 1.00 57.16 282 ASN A N 1
ATOM 2252 C CA . ASN A 1 282 ? -30.406 0.632 6.034 1.00 57.16 282 ASN A CA 1
ATOM 2253 C C . ASN A 1 282 ? -31.235 1.607 5.180 1.00 57.16 282 ASN A C 1
ATOM 2255 O O . ASN A 1 282 ? -30.960 2.810 5.155 1.00 57.16 282 ASN A O 1
ATOM 2259 N N . GLU A 1 283 ? -32.288 1.098 4.535 1.00 55.91 283 GLU A N 1
ATOM 2260 C CA . GLU A 1 283 ? -33.219 1.860 3.676 1.00 55.91 283 GLU A CA 1
ATOM 2261 C C . GLU A 1 283 ? -33.830 3.092 4.370 1.00 55.91 283 GLU A C 1
ATOM 2263 O O . GLU A 1 283 ? -34.153 4.085 3.728 1.00 55.91 283 GLU A O 1
ATOM 2268 N N . LYS A 1 284 ? -33.929 3.077 5.707 1.00 54.78 284 LYS A N 1
ATOM 2269 C CA . LYS A 1 284 ? -34.548 4.147 6.510 1.00 54.78 284 LYS A CA 1
ATOM 2270 C C . LYS A 1 284 ? -33.845 5.510 6.432 1.00 54.78 284 LYS A C 1
ATOM 2272 O O . LYS A 1 284 ? -34.452 6.506 6.819 1.00 54.78 284 LYS A O 1
ATOM 2277 N N . TYR A 1 285 ? -32.596 5.563 5.968 1.00 56.56 285 TYR A N 1
ATOM 2278 C CA . TYR A 1 285 ? -31.802 6.799 5.899 1.00 56.56 285 TYR A CA 1
ATOM 2279 C C . TYR A 1 285 ? -31.801 7.470 4.522 1.00 56.56 285 TYR A C 1
ATOM 2281 O O . TYR A 1 285 ? -31.148 8.499 4.361 1.00 56.56 285 TYR A O 1
ATOM 2289 N N . TRP A 1 286 ? -32.501 6.899 3.542 1.00 62.62 286 TRP A N 1
ATOM 2290 C CA . TRP A 1 286 ? -32.529 7.396 2.172 1.00 62.62 286 TRP A CA 1
ATOM 2291 C C . TRP A 1 286 ? -33.954 7.853 1.844 1.00 62.62 286 TRP A C 1
ATOM 2293 O O . TRP A 1 286 ? -34.885 7.051 1.842 1.00 62.62 286 TRP A O 1
ATOM 2303 N N . LYS A 1 287 ? -34.129 9.161 1.644 1.00 57.69 287 LYS A N 1
ATOM 2304 C CA . LYS A 1 287 ? -35.377 9.804 1.216 1.00 57.69 287 LYS A CA 1
ATOM 2305 C C . LYS A 1 287 ? -35.104 10.715 0.034 1.00 57.69 287 LYS A C 1
ATOM 2307 O O . LYS A 1 287 ? -34.034 11.365 0.052 1.00 57.69 287 LYS A O 1
#

InterPro domains:
  IPR041491 TRPM, SLOG domain [PF18139] (1-147)
  IPR050927 Transient receptor potential cation channel M [PTHR13800] (1-287)

Organism: NCBI:txid392033

Sequence (287 aa):
MGIAPWGCISGVEQLDVHGTNVIYNKSKSDGNDETPLEPNHTHFIFIDDGTKHQYGGENEFRAQFERAISGESFSLQSTINNNQMKDKSRQSDSIPVVLVVIDGGLETIKKVHESVIKNKIPVVLLAGTGGCCDLFAKCYQLYNEYHLTLKLSDQTNSSEDSSSLKEKIEQIKNKLREKLQIIDNKLNIDSCINLLDENTGIDYFELIYECIDKRSIFLNFVDLKVHNYVETDIDLAILQALLNVTFENDLSEMNIEQKREQLNLALEWQRIDIVKNFIMKNEKYWK